Protein AF-A0A1Y0H6S6-F1 (afdb_monomer_lite)

Foldseek 3Di:
DCPVVVVVVVLLVLLLVLLVLQLVLLVLLLVVLVPDDDDLVLSVLSVVLSVLSNVLSVLVVVLSVQVVVDDPVLSVLSSVLSNQLSVLSVVLSVCVVVVDDDDPVSSVVSSVRRPVSSVSSLVSSLVSLLSVLCLLAPAPPDDPPPPPPPDDDDPVVVVVSNVVSLVVLLVLLVVLLVLLVVLVVVLVVPPLPPRPLLVVLVVLLVVLVVLLVVLVVDPDDDPVSVVSNVVSVVSNVVSVVVNVVSSVVSVFVSLQSNLLSLLSNLLSVLSVVVSSHDNDPLSSVLNSVSVSCSPPSPGSVVSNLSSQCSVCVSVVHDRPDPVPDDDD

Structure (mmCIF, N/CA/C/O backbone):
data_AF-A0A1Y0H6S6-F1
#
_entry.id   AF-A0A1Y0H6S6-F1
#
loop_
_atom_site.group_PDB
_atom_site.id
_atom_site.type_symbol
_atom_site.label_atom_id
_atom_site.label_alt_id
_atom_site.label_comp_id
_atom_site.label_asym_id
_atom_site.label_entity_id
_atom_site.label_seq_id
_atom_site.pdbx_PDB_ins_code
_atom_site.Cartn_x
_atom_site.Cartn_y
_atom_site.Cartn_z
_atom_site.occupancy
_atom_site.B_iso_or_equiv
_atom_site.auth_seq_id
_atom_site.auth_comp_id
_atom_site.auth_asym_id
_atom_site.auth_atom_id
_atom_site.pdbx_PDB_model_num
ATOM 1 N N . MET A 1 1 ? 8.216 20.798 36.644 1.00 45.56 1 MET A N 1
ATOM 2 C CA . MET A 1 1 ? 8.338 21.222 35.233 1.00 45.56 1 MET A CA 1
ATOM 3 C C . MET A 1 1 ? 8.699 19.977 34.450 1.00 45.56 1 MET A C 1
ATOM 5 O O . MET A 1 1 ? 9.853 19.560 34.493 1.00 45.56 1 MET A O 1
ATOM 9 N N . ASP A 1 2 ? 7.696 19.342 33.851 1.00 48.59 2 ASP A N 1
ATOM 10 C CA . ASP A 1 2 ? 7.823 18.057 33.159 1.00 48.59 2 ASP A CA 1
ATOM 11 C C . ASP A 1 2 ? 8.445 18.252 31.776 1.00 48.59 2 ASP A C 1
ATOM 13 O O . ASP A 1 2 ? 7.752 18.359 30.772 1.00 48.59 2 ASP A O 1
ATOM 17 N N . LYS A 1 3 ? 9.780 18.282 31.721 1.00 58.81 3 LYS A N 1
ATOM 18 C CA . LYS A 1 3 ? 10.536 18.357 30.457 1.00 58.81 3 LYS A CA 1
ATOM 19 C C . LYS A 1 3 ? 10.222 17.198 29.497 1.00 58.81 3 LYS A C 1
ATOM 21 O O . LYS A 1 3 ? 10.339 17.353 28.290 1.00 58.81 3 LYS A O 1
ATOM 26 N N . SER A 1 4 ? 9.770 16.065 30.035 1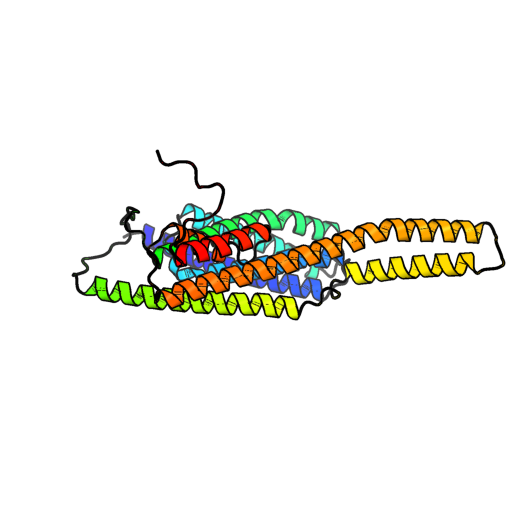.00 59.53 4 SER A N 1
ATOM 27 C CA . SER A 1 4 ? 9.409 14.870 29.267 1.00 59.53 4 SER A CA 1
ATOM 28 C C . SER A 1 4 ? 8.174 15.057 28.377 1.00 59.53 4 SER A C 1
ATOM 30 O O . SER A 1 4 ? 8.098 14.417 27.330 1.00 59.53 4 SER A O 1
ATOM 32 N N . GLY A 1 5 ? 7.209 15.896 28.774 1.00 65.94 5 GLY A N 1
ATOM 33 C CA . GLY A 1 5 ? 5.996 16.131 27.982 1.00 65.94 5 GLY A CA 1
ATOM 34 C C . GLY A 1 5 ? 6.285 16.944 26.720 1.00 65.94 5 GLY A C 1
ATOM 35 O O . GLY A 1 5 ? 5.824 16.599 25.633 1.00 65.94 5 GLY A O 1
ATOM 36 N N . ASP A 1 6 ? 7.125 17.970 26.856 1.00 75.88 6 ASP A N 1
ATOM 37 C CA . ASP A 1 6 ? 7.505 18.854 25.753 1.00 75.88 6 ASP A CA 1
ATOM 38 C C . ASP A 1 6 ? 8.368 18.126 24.709 1.00 75.88 6 ASP A C 1
ATOM 40 O O . ASP A 1 6 ? 8.170 18.306 23.509 1.00 75.88 6 ASP A O 1
ATOM 44 N N . GLU A 1 7 ? 9.278 17.245 25.138 1.00 80.56 7 GLU A N 1
ATOM 45 C CA . GLU A 1 7 ? 10.125 16.456 24.230 1.00 80.56 7 GLU A CA 1
ATOM 46 C C . GLU A 1 7 ? 9.309 15.508 23.339 1.00 80.56 7 GLU A C 1
ATOM 48 O O . GLU A 1 7 ? 9.599 15.372 22.147 1.00 80.56 7 GLU A O 1
ATOM 53 N N . HIS A 1 8 ? 8.250 14.897 23.880 1.00 80.88 8 HIS A N 1
ATOM 54 C CA . HIS A 1 8 ? 7.383 14.008 23.109 1.00 80.88 8 HIS A CA 1
ATOM 55 C C . HIS A 1 8 ? 6.540 14.775 22.080 1.00 80.88 8 HIS A C 1
ATOM 57 O O . HIS A 1 8 ? 6.442 14.352 20.929 1.00 80.88 8 HIS A O 1
ATOM 63 N N . LEU A 1 9 ? 5.989 15.937 22.449 1.00 83.69 9 LEU A N 1
ATOM 64 C CA . LEU A 1 9 ? 5.248 16.788 21.509 1.00 83.69 9 LEU A CA 1
ATOM 65 C C . LEU A 1 9 ? 6.145 17.298 20.375 1.00 83.69 9 LEU A C 1
ATOM 67 O O . LEU A 1 9 ? 5.737 17.282 19.213 1.00 83.69 9 LEU A O 1
ATOM 71 N N . VAL A 1 10 ? 7.387 17.679 20.691 1.00 87.12 10 VAL A N 1
ATOM 72 C CA . VAL A 1 10 ? 8.385 18.067 19.685 1.00 87.12 10 VAL A CA 1
ATOM 73 C C . VAL A 1 10 ? 8.707 16.898 18.750 1.00 87.12 10 VAL A C 1
ATOM 75 O O . VAL A 1 10 ? 8.805 17.102 17.541 1.00 87.12 10 VAL A O 1
ATOM 78 N N . ALA A 1 11 ? 8.837 15.673 19.265 1.00 86.19 11 ALA A N 1
ATOM 79 C CA . ALA A 1 11 ? 9.079 14.494 18.433 1.00 86.19 11 ALA A CA 1
ATOM 80 C C . ALA A 1 11 ? 7.902 14.196 17.485 1.00 86.19 11 ALA A C 1
ATOM 82 O O . ALA A 1 11 ? 8.119 13.925 16.305 1.00 86.19 11 ALA A O 1
ATOM 83 N N . LEU A 1 12 ? 6.656 14.317 17.957 1.00 88.94 12 LEU A N 1
ATOM 84 C CA . LEU A 1 12 ? 5.466 14.155 17.112 1.00 88.94 12 LEU A CA 1
ATOM 85 C C . LEU A 1 12 ? 5.401 15.214 16.003 1.00 88.94 12 LEU A C 1
ATOM 87 O O . LEU A 1 12 ? 5.073 14.889 14.863 1.00 88.94 12 LEU A O 1
ATOM 91 N N . GLN A 1 13 ? 5.749 16.466 16.312 1.00 90.69 13 GLN A N 1
ATOM 92 C CA . GLN A 1 13 ? 5.818 17.524 15.304 1.00 90.69 13 GLN A CA 1
ATOM 93 C C . GLN A 1 13 ? 6.918 17.245 14.268 1.00 90.69 13 GLN A C 1
ATOM 95 O O . GLN A 1 13 ? 6.673 17.355 13.068 1.00 90.69 13 GLN A O 1
ATOM 100 N N . ARG A 1 14 ? 8.110 16.823 14.709 1.00 91.75 14 ARG A N 1
ATOM 101 C CA . ARG A 1 14 ? 9.205 16.437 13.803 1.00 91.75 14 ARG A CA 1
ATOM 102 C C . ARG A 1 14 ? 8.814 15.291 12.881 1.00 91.75 14 ARG A C 1
ATOM 104 O O . ARG A 1 14 ? 9.162 15.319 11.706 1.00 91.75 14 ARG A O 1
ATOM 111 N N . LEU A 1 15 ? 8.067 14.308 13.385 1.00 92.00 15 LEU A N 1
ATOM 112 C CA . LEU A 1 15 ? 7.558 13.221 12.554 1.00 92.00 15 LEU A CA 1
ATOM 113 C C . LEU A 1 15 ? 6.622 13.734 11.459 1.00 92.00 15 LEU A C 1
ATOM 115 O O . LEU A 1 15 ? 6.753 13.342 10.302 1.00 92.00 15 LEU A O 1
ATOM 119 N N . GLU A 1 16 ? 5.695 14.625 11.802 1.00 93.12 16 GLU A N 1
ATOM 120 C CA . GLU A 1 16 ? 4.799 15.231 10.819 1.00 93.12 16 GLU A CA 1
ATOM 121 C C . GLU A 1 16 ? 5.570 16.008 9.745 1.00 93.12 16 GLU A C 1
ATOM 123 O O . GLU A 1 16 ? 5.302 15.845 8.553 1.00 93.12 16 GLU A O 1
ATOM 128 N N . GLU A 1 17 ? 6.562 16.805 10.140 1.00 93.75 17 GLU A N 1
ATOM 129 C CA . GLU A 1 17 ? 7.436 17.529 9.212 1.00 93.75 17 GLU A CA 1
ATOM 130 C C . GLU A 1 17 ? 8.224 16.569 8.305 1.00 93.75 17 GLU A C 1
ATOM 132 O O . GLU A 1 17 ? 8.247 16.757 7.085 1.00 93.75 17 GLU A O 1
ATOM 137 N N . ALA A 1 18 ? 8.800 15.502 8.866 1.00 93.06 18 ALA A N 1
ATOM 138 C CA . ALA A 1 18 ? 9.572 14.509 8.124 1.00 93.06 18 ALA A CA 1
ATOM 139 C C . ALA A 1 18 ? 8.715 13.733 7.106 1.00 93.06 18 ALA A C 1
ATOM 141 O O . ALA A 1 18 ? 9.130 13.549 5.960 1.00 93.06 18 ALA A O 1
ATOM 142 N N . LEU A 1 19 ? 7.499 13.316 7.479 1.00 93.31 19 LEU A N 1
ATOM 143 C CA . LEU A 1 19 ? 6.579 12.613 6.575 1.00 93.31 19 LEU A CA 1
ATOM 144 C C . LEU A 1 19 ? 6.061 13.522 5.456 1.00 93.31 19 LEU A C 1
ATOM 146 O O . LEU A 1 19 ? 5.986 13.092 4.302 1.00 93.31 19 LEU A O 1
ATOM 150 N N . ASN A 1 20 ? 5.745 14.782 5.772 1.00 93.00 20 ASN A N 1
ATOM 151 C CA . ASN A 1 20 ? 5.351 15.775 4.772 1.00 93.00 20 ASN A CA 1
ATOM 152 C C . ASN A 1 20 ? 6.497 16.073 3.795 1.00 93.00 20 ASN A C 1
ATOM 154 O O . ASN A 1 20 ? 6.276 16.144 2.583 1.00 93.00 20 ASN A O 1
ATOM 158 N N . ALA A 1 21 ? 7.728 16.197 4.298 1.00 92.56 21 ALA A N 1
ATOM 159 C CA . ALA A 1 21 ? 8.912 16.369 3.465 1.00 92.56 21 ALA A CA 1
ATOM 160 C C . ALA A 1 21 ? 9.134 15.157 2.547 1.00 92.56 21 ALA A C 1
ATOM 162 O O . ALA A 1 21 ? 9.376 15.339 1.350 1.00 92.56 21 ALA A O 1
ATOM 163 N N . LEU A 1 22 ? 8.979 13.935 3.070 1.00 92.69 22 LEU A N 1
ATOM 164 C CA . LEU A 1 22 ? 9.074 12.707 2.283 1.00 92.69 22 LEU A CA 1
ATOM 165 C C . LEU A 1 22 ? 8.021 12.669 1.171 1.00 92.69 22 LEU A C 1
ATOM 167 O O . LEU A 1 22 ? 8.371 12.437 0.014 1.00 92.69 22 LEU A O 1
ATOM 171 N N . ALA A 1 23 ? 6.754 12.939 1.498 1.00 91.19 23 ALA A N 1
ATOM 172 C CA . ALA A 1 23 ? 5.676 12.979 0.512 1.00 91.19 23 ALA A CA 1
ATOM 173 C C . ALA A 1 23 ? 5.982 14.000 -0.596 1.00 91.19 23 ALA A C 1
ATOM 175 O O . ALA A 1 23 ? 5.958 13.660 -1.778 1.00 91.19 23 ALA A O 1
ATOM 176 N N . HIS A 1 24 ? 6.384 15.218 -0.222 1.00 91.38 24 HIS A N 1
ATOM 177 C CA . HIS A 1 24 ? 6.720 16.264 -1.183 1.00 91.38 24 HIS A CA 1
ATOM 178 C C . HIS A 1 24 ? 7.894 15.878 -2.098 1.00 91.38 24 HIS A C 1
ATOM 180 O O . HIS A 1 24 ? 7.820 16.058 -3.317 1.00 91.38 24 HIS A O 1
ATOM 186 N N . GLN A 1 25 ? 8.968 15.312 -1.536 1.00 91.12 25 GLN A N 1
ATOM 187 C CA . GLN A 1 25 ? 10.122 14.874 -2.324 1.00 91.12 25 GLN A CA 1
ATOM 188 C C . GLN A 1 25 ? 9.793 13.687 -3.234 1.00 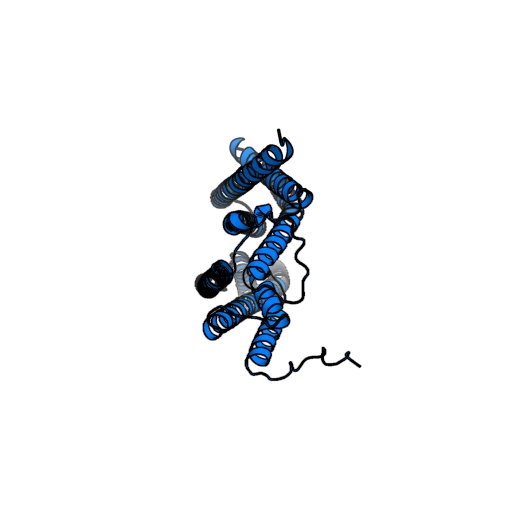91.12 25 GLN A C 1
ATOM 190 O O . GLN A 1 25 ? 10.302 13.635 -4.356 1.00 91.12 25 GLN A O 1
ATOM 195 N N . ALA A 1 26 ? 8.928 12.766 -2.796 1.00 88.56 26 ALA A N 1
ATOM 196 C CA . ALA A 1 26 ? 8.450 11.656 -3.616 1.00 88.56 26 ALA A CA 1
ATOM 197 C C . ALA A 1 26 ? 7.651 12.158 -4.827 1.00 88.56 26 ALA A C 1
ATOM 199 O O . ALA A 1 26 ? 7.959 11.773 -5.960 1.00 88.56 26 ALA A O 1
ATOM 200 N N . THR A 1 27 ? 6.712 13.090 -4.623 1.00 88.31 27 THR A N 1
ATOM 201 C CA . THR A 1 27 ? 5.952 13.721 -5.714 1.00 88.31 27 THR A CA 1
ATOM 202 C C . THR A 1 27 ? 6.885 14.463 -6.682 1.00 88.31 27 THR A C 1
ATOM 204 O O . THR A 1 27 ? 6.799 14.274 -7.898 1.00 88.31 27 THR A O 1
ATOM 207 N N . ALA A 1 28 ? 7.839 15.249 -6.167 1.00 87.38 28 ALA A N 1
ATOM 208 C CA . ALA A 1 28 ? 8.816 15.971 -6.988 1.00 87.38 28 ALA A CA 1
ATOM 209 C C . ALA A 1 28 ? 9.698 15.021 -7.825 1.00 87.38 28 ALA A C 1
ATOM 211 O O . ALA A 1 28 ? 9.886 15.232 -9.029 1.00 87.38 28 ALA A O 1
ATOM 212 N N . ALA A 1 29 ? 10.179 13.930 -7.221 1.00 85.75 29 ALA A N 1
ATOM 213 C CA . ALA A 1 29 ? 10.951 12.899 -7.911 1.00 85.75 29 ALA A CA 1
ATOM 214 C C . ALA A 1 29 ? 10.120 12.181 -8.985 1.00 85.75 29 ALA A C 1
ATOM 216 O O . ALA A 1 29 ? 10.630 11.867 -10.068 1.00 85.75 29 ALA A O 1
ATOM 217 N N . GLN A 1 30 ? 8.826 11.965 -8.736 1.00 84.19 30 GLN A N 1
ATOM 218 C CA . GLN A 1 30 ? 7.924 11.355 -9.707 1.00 84.19 30 GLN A CA 1
ATOM 219 C C . GLN A 1 30 ? 7.704 12.274 -10.912 1.00 84.19 30 GLN A C 1
ATOM 221 O O . GLN A 1 30 ? 7.798 11.820 -12.056 1.00 84.19 30 GLN A O 1
ATOM 226 N N . GLU A 1 31 ? 7.462 13.567 -10.690 1.00 83.31 31 GLU A N 1
ATOM 227 C CA . GLU A 1 31 ? 7.376 14.543 -11.779 1.00 83.31 31 GLU A CA 1
ATOM 228 C C . GLU A 1 31 ? 8.663 14.591 -12.604 1.00 83.31 31 GLU A C 1
ATOM 230 O O . GLU A 1 31 ? 8.622 14.612 -13.841 1.00 83.31 31 GLU A O 1
ATOM 235 N N . PHE A 1 32 ? 9.816 14.556 -11.936 1.00 80.88 32 PHE A N 1
ATOM 236 C CA . PHE A 1 32 ? 11.110 14.535 -12.601 1.00 80.88 32 PHE A CA 1
ATOM 237 C C . PHE A 1 32 ? 11.285 13.296 -13.496 1.00 80.88 32 PHE A C 1
ATOM 239 O O . PHE A 1 32 ? 11.679 13.421 -14.665 1.00 80.88 32 PHE A O 1
ATOM 246 N N . LEU A 1 33 ? 10.910 12.110 -13.006 1.00 78.00 33 LEU A N 1
ATOM 247 C CA . LEU A 1 33 ? 10.930 10.869 -13.790 1.00 78.00 33 LEU A CA 1
ATOM 248 C C . LEU A 1 33 ? 10.022 10.905 -15.018 1.00 78.00 33 LEU A C 1
ATOM 250 O O . LEU A 1 33 ? 10.360 10.332 -16.065 1.00 78.00 33 LEU A O 1
ATOM 254 N N . LEU A 1 34 ? 8.869 11.565 -14.909 1.00 76.44 34 LEU A N 1
ATOM 255 C CA . LEU A 1 34 ? 7.930 11.709 -16.017 1.00 76.44 34 LEU A CA 1
ATOM 256 C C . LEU A 1 34 ? 8.484 12.634 -17.108 1.00 76.44 34 LEU A C 1
ATOM 258 O O . LEU A 1 34 ? 8.383 12.300 -18.290 1.00 76.44 34 LEU A O 1
ATOM 262 N N . ARG A 1 35 ? 9.124 13.750 -16.732 1.00 74.69 35 ARG A N 1
ATOM 263 C CA . ARG A 1 35 ? 9.628 14.771 -17.672 1.00 74.69 35 ARG A CA 1
ATOM 264 C C . ARG A 1 35 ? 10.890 14.353 -18.441 1.00 74.69 35 ARG A C 1
ATOM 266 O O . ARG A 1 35 ? 11.169 14.912 -19.502 1.00 74.69 35 ARG A O 1
ATOM 273 N N . ARG A 1 36 ? 11.677 13.390 -17.947 1.00 72.06 36 ARG A N 1
ATOM 274 C CA . ARG A 1 36 ? 12.966 12.991 -18.553 1.00 72.06 36 ARG A CA 1
ATOM 275 C C . ARG A 1 36 ? 12.896 11.686 -19.343 1.00 72.06 36 ARG A C 1
ATOM 277 O O . ARG A 1 36 ? 12.060 10.823 -19.097 1.00 72.06 36 ARG A O 1
ATOM 284 N N . ARG A 1 37 ? 13.805 11.508 -20.309 1.00 67.00 37 ARG A N 1
ATOM 285 C CA . ARG A 1 37 ? 13.964 10.254 -21.065 1.00 67.00 37 ARG A CA 1
ATOM 286 C C . ARG A 1 37 ? 14.907 9.306 -20.319 1.00 67.00 37 ARG A C 1
ATOM 288 O O . ARG A 1 37 ? 16.115 9.386 -20.486 1.00 67.00 37 ARG A O 1
ATOM 295 N N . PHE A 1 38 ? 14.336 8.414 -19.520 1.00 68.69 38 PHE A N 1
ATOM 296 C CA . PHE A 1 38 ? 15.025 7.253 -18.947 1.00 68.69 38 PHE A CA 1
ATOM 297 C C . PHE A 1 38 ? 14.597 5.970 -19.655 1.00 68.69 38 PHE A C 1
ATOM 299 O O . PHE A 1 38 ? 13.550 5.950 -20.314 1.00 68.69 38 PHE A O 1
ATOM 306 N N . SER A 1 39 ? 15.379 4.899 -19.491 1.00 66.50 39 SER A N 1
ATOM 307 C CA . SER A 1 39 ? 14.967 3.573 -19.949 1.00 66.50 39 SER A CA 1
ATOM 308 C C . SER A 1 39 ? 13.642 3.189 -19.283 1.00 66.50 39 SER A C 1
ATOM 310 O O . SER A 1 39 ? 13.378 3.521 -18.123 1.00 66.50 39 SER A O 1
ATOM 312 N N . SER A 1 40 ? 12.775 2.501 -20.027 1.00 66.50 40 SER A N 1
ATOM 313 C CA . SER A 1 40 ? 11.448 2.153 -19.519 1.00 66.50 40 SER A CA 1
ATOM 314 C C . SER A 1 40 ? 11.510 1.288 -18.258 1.00 66.50 40 SER A C 1
ATOM 316 O O . SER A 1 40 ? 10.631 1.405 -17.409 1.00 66.50 40 SER A O 1
ATOM 318 N N . GLN A 1 41 ? 12.517 0.422 -18.145 1.00 65.50 41 GLN A N 1
ATOM 319 C CA . GLN A 1 41 ? 12.685 -0.480 -17.009 1.00 65.50 41 GLN A CA 1
ATOM 320 C C . GLN A 1 41 ? 13.035 0.290 -15.730 1.00 65.50 41 GLN A C 1
ATOM 322 O O . GLN A 1 41 ? 12.410 0.079 -14.696 1.00 65.50 41 GLN A O 1
ATOM 327 N N . MET A 1 42 ? 13.958 1.252 -15.821 1.00 69.50 42 MET A N 1
ATOM 328 C CA . MET A 1 42 ? 14.365 2.083 -14.684 1.00 69.50 42 MET A CA 1
ATOM 329 C C . MET A 1 42 ? 13.246 3.025 -14.236 1.00 69.50 42 MET A C 1
ATOM 331 O O . MET A 1 42 ? 13.037 3.205 -13.039 1.00 69.50 42 MET A O 1
ATOM 335 N N . LYS A 1 43 ? 12.473 3.576 -15.188 1.00 72.38 43 LYS A N 1
ATOM 336 C CA . LYS A 1 43 ? 11.277 4.365 -14.859 1.00 72.38 43 LYS A CA 1
ATOM 337 C C . LYS A 1 43 ? 10.271 3.560 -14.057 1.00 72.38 43 LYS A C 1
ATOM 339 O O . LYS A 1 43 ? 9.733 4.087 -13.095 1.00 72.38 43 LYS A O 1
ATOM 344 N N . HIS A 1 44 ? 9.998 2.322 -14.465 1.00 71.75 44 HIS A N 1
ATOM 345 C CA . HIS A 1 44 ? 9.025 1.481 -13.768 1.00 71.75 44 HIS A CA 1
ATOM 346 C C . HIS A 1 44 ? 9.489 1.105 -12.370 1.00 71.75 44 HIS A C 1
ATOM 348 O O . HIS A 1 44 ? 8.715 1.277 -11.433 1.00 71.75 44 HIS A O 1
ATOM 354 N N . ALA A 1 45 ? 10.742 0.666 -12.227 1.00 73.69 45 ALA A N 1
ATOM 355 C CA . ALA A 1 45 ? 11.298 0.293 -10.931 1.00 73.69 45 ALA A CA 1
ATOM 356 C C . ALA A 1 45 ? 11.235 1.463 -9.937 1.00 73.69 45 ALA A C 1
ATOM 358 O O . ALA A 1 45 ? 10.657 1.335 -8.860 1.00 73.69 45 ALA A O 1
ATOM 359 N N . LEU A 1 46 ? 11.742 2.638 -10.324 1.00 80.31 46 LEU A N 1
ATOM 360 C CA . LEU A 1 46 ? 11.761 3.780 -9.416 1.00 80.31 46 LEU A CA 1
ATOM 361 C C . LEU A 1 46 ? 10.362 4.369 -9.186 1.00 80.31 46 LEU A C 1
ATOM 363 O O . LEU A 1 46 ? 10.040 4.736 -8.062 1.00 80.31 46 LEU A O 1
ATOM 367 N N . LYS A 1 47 ? 9.495 4.403 -10.208 1.00 82.62 47 LYS A N 1
ATOM 368 C CA . LYS A 1 47 ? 8.110 4.871 -10.047 1.00 82.62 47 LYS A CA 1
ATOM 369 C C . LYS A 1 47 ? 7.358 4.069 -8.984 1.00 82.62 47 LYS A C 1
ATOM 371 O O . LYS A 1 47 ? 6.637 4.679 -8.204 1.00 82.62 47 LYS A O 1
ATOM 376 N N . GLY A 1 48 ? 7.531 2.745 -8.945 1.00 80.00 48 GLY A N 1
ATOM 377 C CA . GLY A 1 48 ? 6.904 1.899 -7.927 1.00 80.00 48 GLY A CA 1
ATOM 378 C C . GLY A 1 48 ? 7.299 2.320 -6.512 1.00 80.00 48 GLY A C 1
ATOM 379 O O . GLY A 1 48 ? 6.430 2.560 -5.679 1.00 80.00 48 GLY A O 1
ATOM 380 N N . HIS A 1 49 ? 8.599 2.510 -6.274 1.00 83.25 49 HIS A N 1
ATOM 381 C CA . HIS A 1 49 ? 9.099 2.962 -4.977 1.00 83.25 49 HIS A CA 1
ATOM 382 C C . HIS A 1 49 ? 8.589 4.356 -4.595 1.00 83.25 49 HIS A C 1
ATOM 384 O O . HIS A 1 49 ? 8.147 4.535 -3.468 1.00 83.25 49 HIS A O 1
ATOM 390 N N . LEU A 1 50 ? 8.583 5.322 -5.522 1.00 85.69 50 LEU A N 1
ATOM 391 C CA . LEU A 1 50 ? 8.107 6.682 -5.232 1.00 85.69 50 LEU A CA 1
ATOM 392 C C . LEU A 1 50 ? 6.616 6.727 -4.891 1.00 85.69 50 LEU A C 1
ATOM 394 O O . LEU A 1 50 ? 6.230 7.367 -3.917 1.00 85.69 50 LEU A O 1
ATOM 398 N N . GLN A 1 51 ? 5.789 6.021 -5.667 1.00 84.38 51 GLN A N 1
ATOM 399 C CA . GLN A 1 51 ? 4.351 5.935 -5.406 1.00 84.38 51 GLN A CA 1
ATOM 400 C C . GLN A 1 51 ? 4.072 5.264 -4.062 1.00 84.38 51 GLN A C 1
ATOM 402 O O . GLN A 1 51 ? 3.177 5.688 -3.328 1.00 84.38 51 GLN A O 1
ATOM 407 N N . PHE A 1 52 ? 4.845 4.229 -3.728 1.00 84.38 52 PHE A N 1
ATOM 408 C CA . PHE A 1 52 ? 4.726 3.565 -2.441 1.00 84.38 52 PHE A CA 1
ATOM 409 C C . PHE A 1 52 ? 5.160 4.478 -1.288 1.00 84.38 52 PHE A C 1
ATOM 411 O O . PHE A 1 52 ? 4.436 4.553 -0.304 1.00 84.38 52 PHE A O 1
ATOM 418 N N . SER A 1 53 ? 6.254 5.241 -1.422 1.00 86.50 53 SER A N 1
ATOM 419 C CA . SER A 1 53 ? 6.666 6.235 -0.417 1.00 86.50 53 SER A CA 1
ATOM 420 C C . SER A 1 53 ? 5.603 7.303 -0.174 1.00 86.50 53 SER A C 1
ATOM 422 O O . SER A 1 53 ? 5.285 7.591 0.974 1.00 86.50 53 SER A O 1
ATOM 424 N N . GLU A 1 54 ? 5.037 7.878 -1.239 1.00 86.50 54 GLU A N 1
ATOM 425 C CA . GLU A 1 54 ? 3.978 8.891 -1.140 1.00 86.50 54 GLU A CA 1
ATOM 426 C C . GLU A 1 54 ? 2.743 8.331 -0.421 1.00 86.50 54 GLU A C 1
ATOM 428 O O . GLU A 1 54 ? 2.225 8.948 0.511 1.00 86.50 54 GLU A O 1
ATOM 433 N N . THR A 1 55 ? 2.323 7.122 -0.808 1.00 86.62 55 THR A N 1
ATOM 434 C CA . THR A 1 55 ? 1.193 6.424 -0.181 1.00 86.62 55 THR A CA 1
ATOM 435 C C . THR A 1 55 ? 1.476 6.163 1.297 1.00 86.62 55 THR A C 1
ATOM 437 O O . THR A 1 55 ? 0.681 6.539 2.152 1.00 86.62 55 THR A O 1
ATOM 440 N N . LEU A 1 56 ? 2.636 5.587 1.614 1.00 88.56 56 LEU A N 1
ATOM 441 C CA . LEU A 1 56 ? 3.018 5.203 2.969 1.00 88.56 56 LEU A CA 1
ATOM 442 C C . LEU A 1 56 ? 3.101 6.407 3.918 1.00 88.56 56 LEU A C 1
ATOM 444 O O . LEU A 1 56 ? 2.586 6.338 5.034 1.00 88.56 56 LEU A O 1
ATOM 448 N N . SER A 1 57 ? 3.672 7.530 3.473 1.00 89.25 57 SER A N 1
ATOM 449 C CA . SER A 1 57 ? 3.692 8.768 4.262 1.00 89.25 57 SER A CA 1
ATOM 450 C C . SER A 1 57 ? 2.286 9.279 4.560 1.00 89.25 57 SER A C 1
ATOM 452 O O . SER A 1 57 ? 1.977 9.607 5.707 1.00 89.25 57 SER A O 1
ATOM 454 N N . GLY A 1 58 ? 1.417 9.311 3.543 1.00 87.81 58 GLY A N 1
ATOM 455 C CA . GLY A 1 58 ? 0.023 9.719 3.707 1.00 87.81 58 GLY A CA 1
ATOM 456 C C . GLY A 1 58 ? -0.717 8.832 4.707 1.00 87.81 58 GLY A C 1
ATOM 457 O O . GLY A 1 58 ? -1.427 9.324 5.579 1.00 87.81 58 GLY A O 1
ATOM 458 N N . GLU A 1 59 ? -0.494 7.524 4.651 1.00 88.38 59 GLU A N 1
ATOM 459 C CA . GLU A 1 59 ? -1.102 6.579 5.583 1.00 88.38 59 GLU A CA 1
ATOM 460 C C . GLU A 1 59 ? -0.661 6.785 7.025 1.00 88.38 59 GLU A C 1
ATOM 462 O O . GLU A 1 59 ? -1.504 6.814 7.923 1.00 88.38 59 GLU A O 1
ATOM 467 N N . ILE A 1 60 ? 0.639 6.951 7.265 1.00 91.38 60 ILE A N 1
ATOM 468 C CA . ILE A 1 60 ? 1.146 7.195 8.617 1.00 91.38 60 ILE A CA 1
ATOM 469 C C . ILE A 1 60 ? 0.560 8.506 9.163 1.00 91.38 60 ILE A C 1
ATOM 471 O O . ILE A 1 60 ? 0.144 8.539 10.323 1.00 91.38 60 ILE A O 1
ATOM 475 N N . LEU A 1 61 ? 0.426 9.544 8.326 1.00 90.75 61 LEU A N 1
ATOM 476 C CA . LEU A 1 61 ? -0.247 10.800 8.682 1.00 90.75 61 LEU A CA 1
ATOM 477 C C . LEU A 1 61 ? -1.730 10.599 9.032 1.00 90.75 61 LEU A C 1
ATOM 479 O O . LEU A 1 61 ? -2.205 11.175 10.008 1.00 90.75 61 LEU A O 1
ATOM 483 N N . THR A 1 62 ? -2.469 9.740 8.319 1.00 88.50 62 THR A N 1
ATOM 484 C CA . THR A 1 62 ? -3.866 9.425 8.698 1.00 88.50 62 THR A CA 1
ATOM 485 C C . THR A 1 62 ? -3.976 8.714 10.050 1.00 88.50 62 THR A C 1
ATOM 487 O O . THR A 1 62 ? -5.011 8.790 10.710 1.00 88.50 62 THR A O 1
ATOM 490 N N . LEU A 1 63 ? -2.900 8.058 10.496 1.00 89.56 63 LEU A N 1
ATOM 491 C CA . LEU A 1 63 ? -2.814 7.362 11.780 1.00 89.56 63 LEU A CA 1
ATOM 492 C C . LEU A 1 63 ? -2.278 8.253 12.913 1.00 89.56 63 LEU A C 1
ATOM 494 O O . LEU A 1 63 ? -2.037 7.748 14.010 1.00 89.56 63 LEU A O 1
ATOM 498 N N . LYS A 1 64 ? -2.152 9.571 12.690 1.00 90.00 64 LYS A N 1
ATOM 499 C CA . LYS A 1 64 ? -1.704 10.565 13.683 1.00 90.00 64 LYS A CA 1
ATOM 500 C C . LYS A 1 64 ? -2.358 10.442 15.066 1.00 90.00 64 LYS A C 1
ATOM 502 O O . LYS A 1 64 ? -1.623 10.509 16.051 1.00 90.00 64 LYS A O 1
ATOM 507 N N . PRO A 1 65 ? -3.678 10.187 15.200 1.00 88.69 65 PRO A N 1
ATOM 508 C CA . PRO A 1 65 ? -4.304 10.004 16.514 1.00 88.69 65 PRO A CA 1
ATOM 509 C C . PRO A 1 65 ? -3.724 8.848 17.345 1.00 88.69 65 PRO A C 1
ATOM 511 O O . PRO A 1 65 ? -3.902 8.823 18.558 1.00 88.69 65 PRO A O 1
ATOM 514 N N . HIS A 1 66 ? -3.040 7.894 16.708 1.00 88.25 66 HIS A N 1
ATOM 515 C CA . HIS A 1 66 ? -2.477 6.704 17.347 1.00 88.25 66 HIS A CA 1
ATOM 516 C C . HIS A 1 66 ? -0.964 6.793 17.579 1.00 88.25 66 HIS A C 1
ATOM 518 O O . HIS A 1 66 ? -0.398 5.896 18.201 1.00 88.25 66 HIS A O 1
ATOM 524 N N . TRP A 1 67 ? -0.302 7.863 17.125 1.00 88.56 67 TRP A N 1
ATOM 525 C CA . TRP A 1 67 ? 1.134 8.062 17.344 1.00 88.56 67 TRP A CA 1
ATOM 526 C C . TRP A 1 67 ? 1.546 8.103 18.822 1.00 88.56 67 TRP A C 1
ATOM 528 O O . TRP A 1 67 ? 2.588 7.528 19.125 1.00 88.56 67 TRP A O 1
ATOM 538 N N . PRO A 1 68 ? 0.761 8.680 19.760 1.00 86.06 68 PRO A N 1
ATOM 539 C CA . PRO A 1 68 ? 1.118 8.648 21.182 1.00 86.06 68 PRO A CA 1
ATOM 540 C C . PRO A 1 68 ? 1.197 7.232 21.773 1.00 86.06 68 PRO A C 1
ATOM 542 O O . PRO A 1 68 ? 1.806 7.036 22.816 1.00 86.06 68 PRO A O 1
ATOM 545 N N . GLY A 1 69 ? 0.581 6.239 21.117 1.00 82.69 69 GLY A N 1
ATOM 546 C CA . GLY A 1 69 ? 0.673 4.831 21.506 1.00 82.69 69 GLY A CA 1
ATOM 547 C C . GLY A 1 69 ? 1.924 4.115 20.983 1.00 82.69 69 GLY A C 1
ATOM 548 O O . GLY A 1 69 ? 2.094 2.929 21.262 1.00 82.69 69 GLY A O 1
ATOM 549 N N . LEU A 1 70 ? 2.776 4.786 20.199 1.00 85.44 70 LEU A N 1
ATOM 550 C CA . LEU A 1 70 ? 4.056 4.232 19.768 1.00 85.44 70 LEU A CA 1
ATOM 551 C C . LEU A 1 70 ? 5.105 4.356 20.868 1.00 85.44 70 LEU A C 1
ATOM 553 O O . LEU A 1 70 ? 5.206 5.365 21.563 1.00 85.44 70 LEU A O 1
ATOM 557 N N . GLU A 1 71 ? 5.955 3.338 20.957 1.00 86.62 71 GLU A N 1
ATOM 558 C CA . GLU A 1 71 ? 7.157 3.406 21.778 1.00 86.62 71 GLU A CA 1
ATOM 559 C C . GLU A 1 71 ? 8.072 4.535 21.266 1.00 86.62 71 GLU A C 1
ATOM 561 O O . GLU A 1 71 ? 8.256 4.659 20.049 1.00 86.62 71 GLU A O 1
ATOM 566 N N . PRO A 1 72 ? 8.698 5.338 22.149 1.00 84.94 72 PRO A N 1
ATOM 567 C CA . PRO A 1 72 ? 9.557 6.450 21.736 1.00 84.94 72 PRO A CA 1
ATOM 568 C C . PRO A 1 72 ? 10.669 6.049 20.755 1.00 84.94 72 PRO A C 1
ATOM 570 O O . PRO A 1 72 ? 11.000 6.818 19.856 1.00 84.94 72 PRO A O 1
ATOM 573 N N . GLY A 1 73 ? 11.208 4.830 20.888 1.00 87.2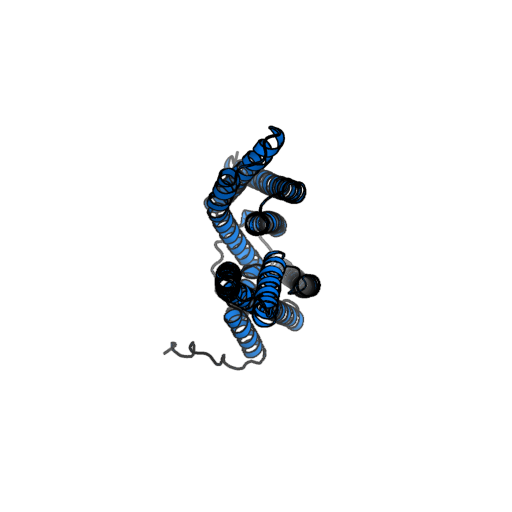5 73 GLY A N 1
ATOM 574 C CA . GLY A 1 73 ? 12.205 4.288 19.961 1.00 87.25 73 GLY A CA 1
ATOM 575 C C . GLY A 1 73 ? 11.670 4.103 18.538 1.00 87.25 73 GLY A C 1
ATOM 576 O O . GLY A 1 73 ? 12.346 4.475 17.586 1.00 87.25 73 GLY A O 1
ATOM 577 N N . LEU A 1 74 ? 10.433 3.615 18.389 1.00 88.19 74 LEU A N 1
ATOM 578 C CA . LEU A 1 74 ? 9.780 3.455 17.083 1.00 88.19 74 LEU A CA 1
ATOM 579 C C . LEU A 1 74 ? 9.390 4.803 16.472 1.00 88.19 74 LEU A C 1
ATOM 581 O O . LEU A 1 74 ? 9.449 4.971 15.256 1.00 88.19 74 LEU A O 1
ATOM 585 N N . LEU A 1 75 ? 9.003 5.774 17.306 1.00 88.62 75 LEU A N 1
ATOM 586 C CA . LEU A 1 75 ? 8.741 7.138 16.850 1.00 88.62 75 LEU A CA 1
ATOM 587 C C . LEU A 1 75 ? 10.012 7.758 16.252 1.00 88.62 75 LEU A C 1
ATOM 589 O O . LEU A 1 75 ? 9.973 8.292 15.145 1.00 88.62 75 LEU A O 1
ATOM 593 N N . GLN A 1 76 ? 11.137 7.633 16.959 1.00 90.81 76 GLN A N 1
ATOM 594 C CA . GLN A 1 76 ? 12.435 8.119 16.498 1.00 90.81 76 GLN A CA 1
ATOM 595 C C . GLN A 1 76 ? 12.904 7.385 15.232 1.00 90.81 76 GLN A C 1
ATOM 597 O O . GLN A 1 76 ? 13.324 8.035 14.278 1.00 90.81 76 GLN A O 1
ATOM 602 N N . GLU A 1 77 ? 12.756 6.057 15.171 1.00 91.75 77 GLU A N 1
ATOM 603 C CA . GLU A 1 77 ? 13.060 5.271 13.968 1.00 91.75 77 GLU A CA 1
ATOM 604 C C . GLU A 1 77 ? 12.230 5.737 12.760 1.00 91.75 77 GLU A C 1
ATOM 606 O O . GLU A 1 77 ? 12.754 5.844 11.650 1.00 91.75 77 GLU A O 1
ATOM 611 N N . CYS A 1 78 ? 10.951 6.071 12.967 1.00 91.31 78 CYS A N 1
ATOM 612 C CA . CYS A 1 78 ? 10.076 6.583 11.912 1.00 91.31 78 CYS A CA 1
ATOM 613 C C . CYS A 1 78 ? 10.595 7.908 11.339 1.00 91.31 78 CYS A C 1
ATOM 615 O O . CYS A 1 78 ? 10.678 8.066 10.119 1.00 91.31 78 CYS A O 1
ATOM 617 N N . ILE A 1 79 ? 10.987 8.836 12.220 1.00 92.38 79 ILE A N 1
ATOM 618 C CA . ILE A 1 79 ? 11.571 10.129 11.839 1.00 92.38 79 ILE A CA 1
ATOM 619 C C . ILE A 1 79 ? 12.845 9.900 11.023 1.00 92.38 79 ILE A C 1
ATOM 621 O O . ILE A 1 79 ? 12.958 10.397 9.904 1.00 92.38 79 ILE A O 1
ATOM 625 N N . GLU A 1 80 ? 13.769 9.088 11.536 1.00 93.75 80 GLU A N 1
ATOM 626 C CA . GLU A 1 80 ? 15.052 8.811 10.884 1.00 93.75 80 GLU A CA 1
ATOM 627 C C . GLU A 1 80 ? 14.874 8.152 9.512 1.00 93.75 80 GLU A C 1
ATOM 629 O O . GLU A 1 80 ? 15.529 8.541 8.543 1.00 93.75 80 GLU A O 1
ATOM 634 N N . CYS A 1 81 ? 13.954 7.192 9.384 1.00 92.56 81 CYS A N 1
ATOM 635 C CA . CYS A 1 81 ? 13.668 6.542 8.106 1.00 92.56 81 CYS A CA 1
ATOM 636 C C . CYS A 1 81 ? 13.040 7.514 7.095 1.00 92.56 81 CYS A C 1
ATOM 638 O O . CYS A 1 81 ? 13.405 7.495 5.911 1.00 92.56 81 CYS A O 1
ATOM 640 N N . ALA A 1 82 ? 12.131 8.385 7.546 1.00 92.56 82 ALA A N 1
ATOM 641 C CA . ALA A 1 82 ? 11.521 9.407 6.704 1.00 92.56 82 ALA A CA 1
ATOM 642 C C . ALA A 1 82 ? 12.556 10.441 6.227 1.00 92.56 82 ALA A C 1
ATOM 644 O O . ALA A 1 82 ? 12.639 10.721 5.028 1.00 92.56 82 ALA A O 1
ATOM 645 N N . GLU A 1 83 ? 13.408 10.949 7.120 1.00 93.44 83 GLU A N 1
ATOM 646 C CA . GLU A 1 83 ? 14.488 11.890 6.795 1.00 93.44 83 GLU A CA 1
ATOM 647 C C . GLU A 1 83 ? 15.549 11.267 5.878 1.00 93.44 83 GLU A C 1
ATOM 649 O O . GLU A 1 83 ? 16.006 11.898 4.916 1.00 93.44 83 GLU A O 1
ATOM 654 N N . HIS A 1 84 ? 15.917 10.007 6.123 1.00 93.44 84 HIS A N 1
ATOM 655 C CA . HIS A 1 84 ? 16.873 9.284 5.292 1.00 93.44 84 HIS A CA 1
ATOM 656 C C . HIS A 1 84 ? 16.342 9.106 3.866 1.00 93.44 84 HIS A C 1
ATOM 658 O O . HIS A 1 84 ? 17.033 9.439 2.898 1.00 93.44 84 HIS A O 1
ATOM 664 N N . THR A 1 85 ? 15.086 8.671 3.726 1.00 91.12 85 THR A N 1
ATOM 665 C CA . THR A 1 85 ? 14.434 8.528 2.415 1.00 91.12 85 THR A CA 1
ATOM 666 C C . THR A 1 85 ? 14.316 9.882 1.714 1.00 91.12 85 THR A C 1
ATOM 668 O O . THR A 1 85 ? 14.686 10.011 0.547 1.00 91.12 85 THR A O 1
ATOM 671 N N . THR A 1 86 ? 13.908 10.925 2.441 1.00 92.50 86 THR A N 1
ATOM 672 C CA . THR A 1 86 ? 13.842 12.308 1.940 1.00 92.50 86 THR A CA 1
ATOM 673 C C . THR A 1 86 ? 15.199 12.782 1.422 1.00 92.50 86 THR A C 1
ATOM 675 O O . THR A 1 86 ? 15.272 13.394 0.358 1.00 92.50 86 THR A O 1
ATOM 678 N N . THR A 1 87 ? 16.289 12.460 2.122 1.00 92.62 87 THR A N 1
ATOM 679 C CA . THR A 1 87 ? 17.658 12.812 1.719 1.00 92.62 87 THR A CA 1
ATOM 680 C C . THR A 1 87 ? 18.087 12.099 0.436 1.00 92.62 87 THR A C 1
ATOM 682 O O . THR A 1 87 ? 18.749 12.693 -0.417 1.00 92.62 87 THR A O 1
ATOM 685 N N . ILE A 1 88 ? 17.716 10.828 0.265 1.00 90.00 88 ILE A N 1
ATOM 686 C CA . ILE A 1 88 ? 17.990 10.086 -0.974 1.00 90.00 88 ILE A CA 1
ATOM 687 C C . ILE A 1 88 ? 17.243 10.737 -2.149 1.00 90.00 88 ILE A C 1
ATOM 689 O O . ILE A 1 88 ? 17.837 10.994 -3.200 1.00 90.00 88 ILE A O 1
ATOM 693 N N . LEU A 1 89 ? 15.960 11.055 -1.957 1.00 89.19 89 LEU A N 1
ATOM 694 C CA . LEU A 1 89 ? 15.117 11.666 -2.986 1.00 89.19 89 LEU A CA 1
ATOM 695 C C . LEU A 1 89 ? 15.534 13.099 -3.324 1.00 89.19 89 LEU A C 1
ATOM 697 O O . LEU A 1 89 ? 15.557 13.468 -4.497 1.00 89.19 89 LEU A O 1
ATOM 701 N N . SER A 1 90 ? 15.933 13.895 -2.332 1.00 88.31 90 SER A N 1
ATOM 702 C CA . SER A 1 90 ? 16.412 15.258 -2.561 1.00 88.31 90 SER A CA 1
ATOM 703 C C . SER A 1 90 ? 17.724 15.272 -3.343 1.00 88.31 90 SER A C 1
ATOM 705 O O . SER A 1 90 ? 17.877 16.083 -4.252 1.00 88.31 90 SER A O 1
ATOM 707 N N . ARG A 1 91 ? 18.643 14.330 -3.084 1.00 86.00 91 ARG A N 1
ATOM 708 C CA . ARG A 1 91 ? 19.858 14.150 -3.899 1.00 86.00 91 ARG A CA 1
ATOM 709 C C . ARG A 1 91 ? 19.517 13.779 -5.336 1.00 86.00 91 ARG A C 1
ATOM 711 O O . ARG A 1 91 ? 20.080 14.361 -6.260 1.00 86.00 91 ARG A O 1
ATOM 718 N N . PHE A 1 92 ? 18.578 12.856 -5.530 1.00 84.75 92 PHE A N 1
ATOM 719 C CA . PHE A 1 92 ? 18.095 12.490 -6.861 1.00 84.75 92 PHE A CA 1
ATOM 720 C C . PHE A 1 92 ? 17.501 13.697 -7.607 1.00 84.75 92 PHE A C 1
ATOM 722 O O . PHE A 1 92 ? 17.832 13.933 -8.771 1.00 84.75 92 PHE A O 1
ATOM 729 N N . ASN A 1 93 ? 16.704 14.514 -6.915 1.00 81.94 93 ASN A N 1
ATOM 730 C CA . ASN A 1 93 ? 16.150 15.754 -7.452 1.00 81.94 93 ASN A CA 1
ATOM 731 C C . ASN A 1 93 ? 17.241 16.804 -7.727 1.00 81.94 93 ASN A C 1
ATOM 733 O O . ASN A 1 93 ? 17.207 17.446 -8.770 1.00 81.94 93 ASN A O 1
ATOM 737 N N . ALA A 1 94 ? 18.265 16.935 -6.884 1.00 82.31 94 ALA A N 1
ATOM 738 C CA . ALA A 1 94 ? 19.362 17.885 -7.091 1.00 82.31 94 ALA A CA 1
ATOM 739 C C . ALA A 1 94 ? 20.202 17.562 -8.343 1.00 82.31 94 ALA A C 1
ATOM 741 O O . ALA A 1 94 ? 20.659 18.471 -9.040 1.00 82.31 94 ALA A O 1
ATOM 742 N N . VAL A 1 95 ? 20.358 16.279 -8.696 1.00 73.44 95 VAL A N 1
ATOM 743 C CA . VAL A 1 95 ? 21.000 15.875 -9.964 1.00 73.44 95 VAL A CA 1
ATOM 744 C C . VAL A 1 95 ? 20.220 16.415 -11.178 1.00 73.44 95 VAL A C 1
ATOM 746 O O . VAL A 1 95 ? 20.826 16.745 -12.198 1.00 73.44 95 VAL A O 1
ATOM 749 N N . SER A 1 96 ? 18.896 16.601 -11.067 1.00 63.00 96 SER A N 1
ATOM 750 C CA . SER A 1 96 ? 18.065 17.251 -12.100 1.00 63.00 96 SER A CA 1
ATOM 751 C C . SER A 1 96 ? 18.445 18.712 -12.341 1.00 63.00 96 SER A C 1
ATOM 753 O O . SER A 1 96 ? 18.496 19.169 -13.491 1.00 63.00 96 SER A O 1
ATOM 755 N N . GLU A 1 97 ? 18.690 19.454 -11.259 1.00 64.81 97 GLU A N 1
ATOM 756 C CA . GLU A 1 97 ? 18.908 20.904 -11.285 1.00 64.81 97 GLU A CA 1
ATOM 757 C C . GLU A 1 97 ? 20.252 21.270 -11.920 1.00 64.81 97 GLU A C 1
ATOM 759 O O . GLU A 1 97 ? 20.383 22.308 -12.570 1.00 64.81 97 GLU A O 1
ATOM 764 N N . GLN A 1 98 ? 21.226 20.360 -11.857 1.00 69.00 98 GLN A N 1
ATOM 765 C CA . GLN A 1 98 ? 22.553 20.522 -12.455 1.00 69.00 98 GLN A CA 1
ATOM 766 C C . GLN A 1 98 ? 22.563 20.444 -13.997 1.00 69.00 98 GLN A C 1
ATOM 768 O O . GLN A 1 98 ? 23.631 20.401 -14.605 1.00 69.00 98 GLN A O 1
ATOM 773 N N . LYS A 1 99 ? 21.395 20.410 -14.663 1.00 63.91 99 LYS A N 1
ATOM 774 C CA . LYS A 1 99 ? 21.211 20.287 -16.131 1.00 63.91 99 LYS A CA 1
ATOM 775 C C . LYS A 1 99 ? 21.864 19.051 -16.773 1.00 63.91 99 LYS A C 1
ATOM 777 O O . LYS A 1 99 ? 21.757 18.873 -17.988 1.00 63.91 99 LYS A O 1
ATOM 782 N N . ARG A 1 100 ? 22.475 18.166 -15.985 1.00 65.25 100 ARG A N 1
ATOM 783 C CA . ARG A 1 100 ? 22.999 16.870 -16.414 1.00 65.25 100 ARG A CA 1
ATOM 784 C C . ARG A 1 100 ? 21.867 15.839 -16.392 1.00 65.25 100 ARG A C 1
ATOM 786 O O . ARG A 1 100 ? 21.012 15.861 -15.515 1.00 65.25 100 ARG A O 1
ATOM 793 N N . ALA A 1 101 ? 21.828 14.944 -17.377 1.00 63.03 101 ALA A N 1
ATOM 794 C CA . ALA A 1 101 ? 20.937 13.790 -17.305 1.00 63.03 101 ALA A CA 1
ATOM 795 C C . ALA A 1 101 ? 21.490 12.809 -16.253 1.00 63.03 101 ALA A C 1
ATOM 797 O O . ALA A 1 101 ? 22.678 12.484 -16.355 1.00 63.03 101 ALA A O 1
ATOM 798 N N . PRO A 1 102 ? 20.683 12.336 -15.281 1.00 64.75 102 PRO A N 1
ATOM 799 C CA . PRO A 1 102 ? 21.125 11.297 -14.358 1.00 64.75 102 PRO A CA 1
ATOM 800 C C . PRO A 1 102 ? 21.600 10.089 -15.154 1.00 64.75 102 PRO A C 1
ATOM 802 O O . PRO A 1 102 ? 20.912 9.631 -16.075 1.00 64.75 102 PRO A O 1
ATOM 805 N N . GLY A 1 103 ? 22.798 9.615 -14.834 1.00 67.75 103 GLY A N 1
ATOM 806 C CA . GLY A 1 103 ? 23.325 8.393 -15.409 1.00 67.75 103 GLY A CA 1
ATOM 807 C C . GLY A 1 103 ? 22.570 7.170 -14.880 1.00 67.75 103 GLY A C 1
ATOM 808 O O . GLY A 1 103 ? 21.869 7.256 -13.869 1.00 67.75 103 GLY A O 1
ATOM 809 N N . PRO A 1 104 ? 22.737 6.001 -15.519 1.00 68.81 104 PRO A N 1
ATOM 810 C CA . PRO A 1 104 ? 22.180 4.747 -15.019 1.00 68.81 104 PRO A CA 1
ATOM 811 C C . PRO A 1 104 ? 22.552 4.468 -13.555 1.00 68.81 104 PRO A C 1
ATOM 813 O O . PRO A 1 104 ? 21.688 4.109 -12.761 1.00 68.81 104 PRO A O 1
ATOM 816 N N . PHE A 1 105 ? 23.801 4.766 -13.184 1.00 72.88 105 PHE A N 1
ATOM 817 C CA . PHE A 1 105 ? 24.332 4.605 -11.829 1.00 72.88 105 PHE A CA 1
ATOM 818 C C . PHE A 1 105 ? 23.648 5.486 -10.776 1.00 72.88 105 PHE A C 1
ATOM 820 O O . PHE A 1 105 ? 23.511 5.060 -9.632 1.00 72.88 105 PHE A O 1
ATOM 827 N N . ASP A 1 106 ? 23.184 6.685 -11.144 1.00 73.38 106 ASP A N 1
ATOM 828 C CA . ASP A 1 106 ? 22.493 7.578 -10.206 1.00 73.38 106 ASP A CA 1
ATOM 829 C C . ASP A 1 106 ? 21.126 6.994 -9.824 1.00 73.38 106 ASP A C 1
ATOM 831 O O . ASP A 1 106 ? 20.725 7.021 -8.664 1.00 73.38 106 ASP A O 1
ATOM 835 N N . ILE A 1 107 ? 20.421 6.405 -10.795 1.00 73.44 107 ILE A N 1
ATOM 836 C CA . ILE A 1 107 ? 19.117 5.774 -10.566 1.00 73.44 107 ILE A CA 1
ATOM 837 C C . ILE A 1 107 ? 19.271 4.416 -9.883 1.00 73.44 107 ILE A C 1
ATOM 839 O O . ILE A 1 107 ? 18.511 4.116 -8.968 1.00 73.44 107 ILE A O 1
ATOM 843 N N . GLU A 1 108 ? 20.241 3.599 -10.293 1.00 78.81 108 GLU A N 1
ATOM 844 C CA . GLU A 1 108 ? 20.535 2.324 -9.629 1.00 78.81 108 GLU A CA 1
ATOM 845 C C . GLU A 1 108 ? 20.924 2.538 -8.165 1.00 78.81 108 GLU A C 1
ATOM 847 O O . GLU A 1 108 ? 20.435 1.826 -7.290 1.00 78.81 108 GLU A O 1
ATOM 852 N N . GLY A 1 109 ? 21.726 3.569 -7.879 1.00 81.88 109 GLY A N 1
ATOM 853 C CA . GLY A 1 109 ? 22.083 3.946 -6.515 1.00 81.88 109 GLY A CA 1
ATOM 854 C C . GLY A 1 109 ? 20.866 4.324 -5.671 1.00 81.88 109 GLY A C 1
ATOM 855 O O . GLY A 1 109 ? 20.794 3.944 -4.504 1.00 81.88 109 GLY A O 1
ATOM 856 N N . VAL A 1 110 ? 19.894 5.027 -6.254 1.00 81.88 110 VAL A N 1
ATOM 857 C CA . VAL A 1 110 ? 18.631 5.377 -5.588 1.00 81.88 110 VAL A CA 1
ATOM 858 C C . VAL A 1 110 ? 17.765 4.131 -5.364 1.00 81.88 110 VAL A C 1
ATOM 860 O O . VAL A 1 110 ? 17.319 3.895 -4.244 1.00 81.88 110 VAL A O 1
ATOM 863 N N . ILE A 1 111 ? 17.586 3.291 -6.389 1.00 82.38 111 ILE A N 1
ATOM 864 C CA . ILE A 1 111 ? 16.821 2.035 -6.300 1.00 82.38 111 ILE A CA 1
ATOM 865 C C . ILE A 1 111 ? 17.413 1.092 -5.244 1.00 82.38 111 ILE A C 1
ATOM 867 O O . ILE A 1 111 ? 16.666 0.402 -4.565 1.00 82.38 111 ILE A O 1
ATOM 871 N N . ALA A 1 112 ? 18.735 1.071 -5.072 1.00 85.44 112 ALA A N 1
ATOM 872 C CA . ALA A 1 112 ? 19.386 0.224 -4.075 1.00 85.44 112 ALA A CA 1
ATOM 873 C C . ALA A 1 112 ? 19.227 0.735 -2.631 1.00 85.44 112 ALA A C 1
ATOM 875 O O . ALA A 1 112 ? 19.249 -0.062 -1.697 1.00 85.44 112 ALA A O 1
ATOM 876 N N . GLN A 1 113 ? 19.089 2.050 -2.432 1.00 87.50 113 GLN A N 1
ATOM 877 C CA . GLN A 1 113 ? 19.088 2.669 -1.098 1.00 87.50 113 GLN A CA 1
ATOM 878 C C . GLN A 1 113 ? 17.687 2.899 -0.527 1.00 87.50 113 GLN A C 1
ATOM 880 O O . GLN A 1 113 ? 17.522 2.881 0.689 1.00 87.50 113 GLN A O 1
ATOM 885 N N . ILE A 1 114 ? 16.682 3.103 -1.381 1.00 85.38 114 ILE A N 1
ATOM 886 C CA . ILE A 1 114 ? 15.298 3.366 -0.965 1.00 85.38 114 ILE A CA 1
ATOM 887 C C . ILE A 1 114 ? 14.600 2.185 -0.245 1.00 85.38 114 ILE A C 1
ATOM 889 O O . ILE A 1 114 ? 13.855 2.457 0.695 1.00 85.38 114 ILE A O 1
ATOM 893 N N . PRO A 1 115 ? 14.781 0.901 -0.622 1.00 86.31 115 PRO A N 1
ATOM 894 C CA . PRO A 1 115 ? 13.963 -0.189 -0.080 1.00 86.31 115 PRO A CA 1
ATOM 895 C C . PRO A 1 115 ? 14.054 -0.336 1.440 1.00 86.31 115 PRO A C 1
ATOM 897 O O . PRO A 1 115 ? 13.037 -0.377 2.117 1.00 86.31 115 PRO A O 1
ATOM 900 N N . LYS A 1 116 ? 15.270 -0.315 1.995 1.00 88.06 116 LYS A N 1
ATOM 901 C CA . LYS A 1 116 ? 15.490 -0.541 3.428 1.00 88.06 116 LYS A CA 1
ATOM 902 C C . LYS A 1 116 ? 14.731 0.442 4.343 1.00 88.06 116 LYS A C 1
ATOM 904 O O . LYS A 1 116 ? 14.018 -0.030 5.223 1.00 88.06 116 LYS A O 1
ATOM 909 N N . PRO A 1 117 ? 14.860 1.776 4.196 1.00 88.44 117 PRO A N 1
ATOM 910 C CA . PRO A 1 117 ? 14.112 2.705 5.043 1.00 88.44 117 PRO A CA 1
ATOM 911 C C . PRO A 1 117 ? 12.598 2.649 4.784 1.00 88.44 117 PRO A C 1
ATOM 913 O O . PRO A 1 117 ? 11.818 2.868 5.707 1.00 88.44 117 PRO A O 1
ATOM 916 N N . ILE A 1 118 ? 12.165 2.313 3.563 1.00 87.19 118 ILE A N 1
ATOM 917 C CA . ILE A 1 118 ? 10.748 2.083 3.258 1.00 87.19 118 ILE A CA 1
ATOM 918 C C . ILE A 1 118 ? 10.201 0.870 4.019 1.00 87.19 118 ILE A C 1
ATOM 920 O O . ILE A 1 118 ? 9.102 0.950 4.564 1.00 87.19 118 ILE A O 1
ATOM 924 N N . ASP A 1 119 ? 10.947 -0.234 4.073 1.00 88.38 119 ASP A N 1
ATOM 925 C CA . ASP A 1 119 ? 10.525 -1.448 4.777 1.00 88.38 119 ASP A CA 1
ATOM 926 C C . ASP A 1 119 ? 10.332 -1.166 6.277 1.00 88.38 119 ASP A C 1
ATOM 928 O O . ASP A 1 119 ? 9.326 -1.574 6.865 1.00 88.38 119 ASP A O 1
ATOM 932 N N . SER A 1 120 ? 11.235 -0.381 6.881 1.00 89.75 120 SER A N 1
ATOM 933 C CA . SER A 1 120 ? 11.086 0.109 8.260 1.00 89.75 120 SER A CA 1
ATOM 934 C C . SER A 1 120 ? 9.829 0.970 8.435 1.00 89.75 120 SER A C 1
ATOM 936 O O . SER A 1 120 ? 9.033 0.711 9.339 1.00 89.75 120 SER A O 1
ATOM 938 N N . LEU A 1 121 ? 9.582 1.944 7.549 1.00 90.44 121 LEU A N 1
ATOM 939 C CA . LEU A 1 121 ? 8.356 2.755 7.596 1.00 90.44 121 LEU A CA 1
ATOM 940 C C . LEU A 1 121 ? 7.092 1.892 7.451 1.00 90.44 121 LEU A C 1
ATOM 942 O O . LEU A 1 121 ? 6.095 2.145 8.128 1.00 90.44 121 LEU A O 1
ATOM 946 N N . SER A 1 122 ? 7.126 0.851 6.613 1.00 90.69 122 SER A N 1
ATOM 947 C CA . SER A 1 122 ? 6.003 -0.076 6.446 1.00 90.69 122 SER A CA 1
ATOM 948 C C . SER A 1 122 ? 5.732 -0.866 7.726 1.00 90.69 122 SER A C 1
ATOM 950 O O . SER A 1 122 ? 4.577 -0.968 8.138 1.00 90.69 122 SER A O 1
ATOM 952 N N . SER A 1 123 ? 6.778 -1.358 8.393 1.00 90.88 123 SER A N 1
ATOM 953 C CA . SER A 1 123 ? 6.666 -2.049 9.685 1.00 90.88 123 SER A CA 1
ATOM 954 C C . SER A 1 123 ? 6.047 -1.151 10.767 1.00 90.88 123 SER A C 1
ATOM 956 O O . SER A 1 123 ? 5.132 -1.555 11.491 1.00 90.88 123 SER A O 1
ATOM 958 N N . ILE A 1 124 ? 6.476 0.114 10.837 1.00 91.19 124 ILE A N 1
ATOM 959 C CA . ILE A 1 124 ? 5.929 1.096 11.786 1.00 91.19 124 ILE A CA 1
ATOM 960 C C . ILE A 1 124 ? 4.461 1.402 11.466 1.00 91.19 124 ILE A C 1
ATOM 962 O O . ILE A 1 124 ? 3.619 1.444 12.369 1.00 91.19 124 ILE A O 1
ATOM 966 N N . ARG A 1 125 ? 4.120 1.548 10.181 1.00 92.44 125 ARG A N 1
ATOM 967 C CA . ARG A 1 125 ? 2.731 1.694 9.727 1.00 92.44 125 ARG A CA 1
ATOM 968 C C . ARG A 1 125 ? 1.882 0.499 10.154 1.00 92.44 125 ARG A C 1
ATOM 970 O O . ARG A 1 125 ? 0.779 0.701 10.661 1.00 92.44 125 ARG A O 1
ATOM 977 N N . ASP A 1 126 ? 2.384 -0.725 10.021 1.00 91.50 126 ASP A N 1
ATOM 978 C CA . ASP A 1 126 ? 1.668 -1.929 10.453 1.00 91.50 126 ASP A CA 1
ATOM 979 C C . ASP A 1 126 ? 1.425 -1.932 11.967 1.00 91.50 126 ASP A C 1
ATOM 981 O O . ASP A 1 126 ? 0.331 -2.285 12.425 1.00 91.50 126 ASP A O 1
ATOM 985 N N . ARG A 1 127 ? 2.393 -1.460 12.763 1.00 90.50 127 ARG A N 1
ATOM 986 C CA . ARG A 1 127 ? 2.218 -1.291 14.211 1.00 90.50 127 ARG A CA 1
ATOM 987 C C . ARG A 1 127 ? 1.148 -0.250 14.547 1.00 90.50 127 ARG A C 1
ATOM 989 O O . ARG A 1 127 ? 0.316 -0.505 15.414 1.00 90.50 127 ARG A O 1
ATOM 996 N N . LEU A 1 128 ? 1.109 0.878 13.841 1.00 91.12 128 LEU A N 1
ATOM 997 C CA . LEU A 1 128 ? 0.063 1.893 14.012 1.00 91.12 128 LEU A CA 1
ATOM 998 C C . LEU A 1 128 ? -1.329 1.372 13.632 1.00 91.12 128 LEU A C 1
ATOM 1000 O O . LEU A 1 128 ? -2.297 1.623 14.348 1.00 91.12 128 LEU A O 1
ATOM 1004 N N . VAL A 1 129 ? -1.435 0.602 12.544 1.00 91.50 129 VAL A N 1
ATOM 1005 C CA . VAL A 1 129 ? -2.682 -0.081 12.160 1.00 91.50 129 VAL A CA 1
ATOM 1006 C C . VAL A 1 129 ? -3.140 -1.023 13.274 1.00 91.50 129 VAL A C 1
ATOM 1008 O O . VAL A 1 129 ? -4.314 -1.026 13.634 1.00 91.50 129 VAL A O 1
ATOM 1011 N N . SER A 1 130 ? -2.206 -1.763 13.870 1.00 90.56 130 SER A N 1
ATOM 1012 C CA . SER A 1 130 ? -2.472 -2.661 14.999 1.00 90.56 130 SER A CA 1
ATOM 1013 C C . SER A 1 130 ? -3.067 -1.921 16.194 1.00 90.56 130 SER A C 1
ATOM 1015 O O . SER A 1 130 ? -4.080 -2.337 16.756 1.00 90.56 130 SER A O 1
ATOM 1017 N N . LEU A 1 131 ? -2.453 -0.793 16.566 1.00 90.06 131 LEU A N 1
ATOM 1018 C CA . LEU A 1 131 ? -2.923 0.065 17.654 1.00 90.06 131 LEU A CA 1
ATOM 1019 C C . LEU A 1 131 ? -4.318 0.620 17.358 1.00 90.06 131 LEU A C 1
ATOM 1021 O O . LEU A 1 131 ? -5.191 0.565 18.224 1.00 90.06 131 LEU A O 1
ATOM 1025 N N . ARG A 1 132 ? -4.560 1.079 16.123 1.00 91.94 132 ARG A N 1
ATOM 1026 C CA . ARG A 1 132 ? -5.880 1.542 15.682 1.00 91.94 132 ARG A CA 1
ATOM 1027 C C . ARG A 1 132 ? -6.932 0.449 15.851 1.00 91.94 132 ARG A C 1
ATOM 1029 O O . ARG A 1 132 ? -7.939 0.684 16.510 1.00 91.94 132 ARG A O 1
ATOM 1036 N N . VAL A 1 133 ? -6.697 -0.745 15.311 1.00 90.62 133 VAL A N 1
ATOM 1037 C CA . VAL A 1 133 ? -7.658 -1.861 15.374 1.00 90.62 133 VAL A CA 1
ATOM 1038 C C . VAL A 1 133 ? -7.939 -2.274 16.820 1.00 90.62 133 VAL A C 1
ATOM 1040 O O . VAL A 1 133 ? -9.100 -2.367 17.209 1.00 90.62 133 VAL A O 1
ATOM 1043 N N . ARG A 1 134 ? -6.902 -2.439 17.648 1.00 88.19 134 ARG A N 1
ATOM 1044 C CA . ARG A 1 134 ? -7.058 -2.817 19.064 1.00 88.19 134 ARG A CA 1
ATOM 1045 C C . ARG A 1 134 ? -7.767 -1.751 19.895 1.00 88.19 134 ARG A C 1
ATOM 1047 O O . ARG A 1 134 ? -8.485 -2.096 20.824 1.00 88.19 134 ARG A O 1
ATOM 1054 N N . SER A 1 135 ? -7.608 -0.471 19.551 1.00 87.88 135 SER A N 1
ATOM 1055 C CA . SER A 1 135 ? -8.348 0.612 20.213 1.00 87.88 135 SER A CA 1
ATOM 1056 C C . SER A 1 135 ? -9.849 0.602 19.894 1.00 87.88 135 SER A C 1
ATOM 1058 O O . SER A 1 135 ? -10.643 1.088 20.692 1.00 87.88 135 SER A O 1
ATOM 1060 N N . LEU A 1 136 ? -10.240 0.045 18.740 1.00 87.50 136 LEU A N 1
ATOM 1061 C CA . LEU A 1 136 ? -11.639 -0.077 18.315 1.00 87.50 136 LEU A CA 1
ATOM 1062 C C . LEU A 1 136 ? -12.294 -1.361 18.835 1.00 87.50 136 LEU A C 1
ATOM 1064 O O . LEU A 1 136 ? -13.486 -1.358 19.131 1.00 87.50 136 LEU A O 1
ATOM 1068 N N . PHE A 1 137 ? -11.510 -2.434 18.955 1.00 87.50 137 PHE A N 1
ATOM 1069 C CA . PHE A 1 137 ? -11.955 -3.755 19.396 1.00 87.50 137 PHE A CA 1
ATOM 1070 C C . PHE A 1 137 ? -11.095 -4.238 20.577 1.00 87.50 137 PHE A C 1
ATOM 1072 O O . PHE A 1 137 ? -10.180 -5.046 20.389 1.00 87.50 137 PHE A O 1
ATOM 1079 N N . PRO A 1 138 ? -11.323 -3.715 21.794 1.00 74.56 138 PRO A N 1
ATOM 1080 C CA . PRO A 1 138 ? -10.591 -4.163 22.971 1.00 74.56 138 PRO A CA 1
ATOM 1081 C C . PRO A 1 138 ? -10.933 -5.628 23.280 1.00 74.56 138 PRO A C 1
ATOM 1083 O O . PRO A 1 138 ? -12.094 -5.982 23.466 1.00 74.56 138 PRO A O 1
ATOM 1086 N N . ASN A 1 139 ? -9.913 -6.487 23.345 1.00 64.75 139 ASN A N 1
ATOM 1087 C CA . ASN A 1 139 ? -10.063 -7.844 23.869 1.00 64.75 139 ASN A CA 1
ATOM 1088 C C . ASN A 1 139 ? -10.131 -7.783 25.401 1.00 64.75 139 ASN A C 1
ATOM 1090 O O . ASN A 1 139 ? -9.229 -7.226 26.024 1.00 64.75 139 ASN A O 1
ATOM 1094 N N . GLU A 1 140 ? -11.121 -8.442 26.009 1.00 52.22 140 GLU A N 1
ATOM 1095 C CA . GLU A 1 140 ? -11.267 -8.564 27.475 1.00 52.22 140 GLU A CA 1
ATOM 1096 C C . GLU A 1 140 ? -10.069 -9.259 28.165 1.00 52.22 140 GLU A C 1
ATOM 1098 O O . GLU A 1 140 ? -9.965 -9.268 29.387 1.00 52.22 140 GLU A O 1
ATOM 1103 N N . SER A 1 141 ? -9.140 -9.836 27.396 1.00 41.28 141 SER A N 1
ATOM 1104 C CA . SER A 1 141 ? -8.021 -10.655 27.875 1.00 41.28 141 SER A CA 1
ATOM 1105 C C . SER A 1 141 ? -6.636 -9.998 27.812 1.00 41.28 141 SER A C 1
ATOM 1107 O O . SER A 1 141 ? -5.652 -10.652 28.158 1.00 41.28 141 SER A O 1
ATOM 1109 N N . SER A 1 142 ? -6.513 -8.731 27.397 1.00 33.50 142 SER A N 1
ATOM 1110 C CA . SER A 1 142 ? -5.217 -8.037 27.395 1.00 33.50 142 SER A CA 1
ATOM 1111 C C . SER A 1 142 ? -5.134 -7.066 28.578 1.00 33.50 142 SER A C 1
ATOM 1113 O O . SER A 1 142 ? -5.932 -6.130 28.621 1.00 33.50 142 SER A O 1
ATOM 1115 N N . PRO A 1 143 ? -4.175 -7.219 29.515 1.00 34.38 143 PRO A N 1
ATOM 1116 C CA . PRO A 1 143 ? -3.918 -6.187 30.505 1.00 34.38 143 PRO A CA 1
ATOM 1117 C C . PRO A 1 143 ? -3.356 -4.992 29.739 1.00 34.38 143 PRO A C 1
ATOM 1119 O O . PRO A 1 143 ? -2.242 -5.028 29.218 1.00 34.38 143 PRO A O 1
ATOM 1122 N N . VAL A 1 144 ? -4.178 -3.966 29.560 1.00 38.53 144 VAL A N 1
ATOM 1123 C CA . VAL A 1 144 ? -3.711 -2.680 29.058 1.00 38.53 144 VAL A CA 1
ATOM 1124 C C . VAL A 1 144 ? -2.825 -2.111 30.157 1.00 38.53 144 VAL A C 1
ATOM 1126 O O . VAL A 1 144 ? -3.311 -1.853 31.257 1.00 38.53 144 VAL A O 1
ATOM 1129 N N . ASP A 1 145 ? -1.532 -1.948 29.871 1.00 30.92 145 ASP A N 1
ATOM 1130 C CA . ASP A 1 145 ? -0.654 -1.096 30.665 1.00 30.92 145 ASP A CA 1
ATOM 1131 C C . ASP A 1 145 ? -1.305 0.287 30.733 1.00 30.92 145 ASP A C 1
ATOM 1133 O O . ASP A 1 145 ? -1.313 1.067 29.776 1.00 30.92 145 ASP A O 1
ATOM 1137 N N . ALA A 1 146 ? -1.930 0.548 31.876 1.00 36.06 146 ALA A N 1
ATOM 1138 C CA . ALA A 1 146 ? -2.563 1.798 32.232 1.00 36.06 146 ALA A CA 1
ATOM 1139 C C . ALA A 1 146 ? -1.476 2.862 32.437 1.00 36.06 146 ALA A C 1
ATOM 1141 O O . ALA A 1 146 ? -1.090 3.186 33.554 1.00 36.06 146 ALA A O 1
ATOM 1142 N N . SER A 1 147 ? -0.963 3.387 31.327 1.00 32.47 147 SER A N 1
ATOM 1143 C CA . SER A 1 147 ? -0.124 4.589 31.267 1.00 32.47 147 SER A CA 1
ATOM 1144 C C . SER A 1 147 ? -0.781 5.681 30.408 1.00 32.47 147 SER A C 1
ATOM 1146 O O . SER A 1 147 ? -0.152 6.629 29.951 1.00 32.47 147 SER A O 1
ATOM 1148 N N . VAL A 1 148 ? -2.093 5.575 30.192 1.00 40.50 148 VAL A N 1
ATOM 1149 C CA . VAL A 1 148 ? -2.920 6.731 29.850 1.00 40.50 148 VAL A CA 1
ATOM 1150 C C . VAL A 1 148 ? -3.612 7.112 31.145 1.00 40.50 148 VAL A C 1
ATOM 1152 O O . VAL A 1 148 ? -4.428 6.346 31.652 1.00 40.50 148 VAL A O 1
ATOM 1155 N N . ASN A 1 149 ? -3.231 8.255 31.717 1.00 31.52 149 ASN A N 1
ATOM 1156 C CA . ASN A 1 149 ? -3.883 8.848 32.881 1.00 31.52 149 ASN A CA 1
ATOM 1157 C C . ASN A 1 149 ? -5.379 9.057 32.587 1.00 31.52 149 ASN A C 1
ATOM 1159 O O . ASN A 1 149 ? -5.797 10.130 32.159 1.00 31.52 149 ASN A O 1
ATOM 1163 N N . HIS A 1 150 ? -6.193 8.034 32.833 1.00 36.72 150 HIS A N 1
ATOM 1164 C CA . HIS A 1 150 ? -7.625 8.173 33.015 1.00 36.72 150 HIS A CA 1
ATOM 1165 C C . HIS A 1 150 ? -7.844 8.655 34.446 1.00 36.72 150 HIS A C 1
ATOM 1167 O O . HIS A 1 150 ? -8.012 7.880 35.383 1.00 36.72 150 HIS A O 1
ATOM 1173 N N . THR A 1 151 ? -7.791 9.973 34.624 1.00 35.88 151 THR A N 1
ATOM 1174 C CA . THR A 1 151 ? -8.428 10.630 35.764 1.00 35.88 151 THR A CA 1
ATOM 1175 C C . THR A 1 151 ? -9.880 10.167 35.845 1.00 35.88 151 THR A C 1
ATOM 1177 O O . THR A 1 151 ? -10.646 10.461 34.935 1.00 35.88 151 THR A O 1
ATOM 1180 N N . ASN A 1 152 ? -10.202 9.431 36.916 1.00 39.91 152 ASN A N 1
ATOM 1181 C CA . ASN A 1 152 ? -11.530 9.121 37.458 1.00 39.91 152 ASN A CA 1
ATOM 1182 C C . ASN A 1 152 ? -12.696 9.261 36.474 1.00 39.91 152 ASN A C 1
ATOM 1184 O O . ASN A 1 152 ? -13.302 10.326 36.366 1.00 39.91 152 ASN A O 1
ATOM 1188 N N . VAL A 1 153 ? -13.043 8.155 35.826 1.00 39.03 153 VAL A N 1
ATOM 1189 C CA . VAL A 1 153 ? -14.207 8.066 34.952 1.00 39.03 153 VAL A CA 1
ATOM 1190 C C . VAL A 1 153 ? -15.295 7.271 35.680 1.00 39.03 153 VAL A C 1
ATOM 1192 O O . VAL A 1 153 ? -15.137 6.083 35.955 1.00 39.03 153 VAL A O 1
ATOM 1195 N N . SER A 1 154 ? -16.361 7.975 36.072 1.00 35.16 154 SER A N 1
ATOM 1196 C CA . SER A 1 154 ? -17.604 7.418 36.625 1.00 35.16 154 SER A CA 1
ATOM 1197 C C . SER A 1 154 ? -18.288 6.503 35.603 1.00 35.16 154 SER A C 1
ATOM 1199 O O . SER A 1 154 ? -18.199 6.743 34.403 1.00 35.16 154 SER A O 1
ATOM 1201 N N . GLY A 1 155 ? -19.043 5.505 36.073 1.00 39.62 155 GLY A N 1
ATOM 1202 C CA . GLY A 1 155 ? -19.707 4.472 35.255 1.00 39.62 155 GLY A CA 1
ATOM 1203 C C . GLY A 1 155 ? -20.743 4.931 34.211 1.00 39.62 155 GLY A C 1
ATOM 1204 O O . GLY A 1 155 ? -21.344 4.077 33.568 1.00 39.62 155 GLY A O 1
ATOM 1205 N N . ASP A 1 156 ? -20.939 6.236 34.004 1.00 41.09 156 ASP A N 1
ATOM 1206 C CA . ASP A 1 156 ? -21.764 6.785 32.915 1.00 41.09 156 ASP A CA 1
ATOM 1207 C C . ASP A 1 156 ? -20.968 6.978 31.603 1.00 41.09 156 ASP A C 1
ATOM 1209 O O . ASP A 1 156 ? -21.536 6.897 30.514 1.00 41.09 156 ASP A O 1
ATOM 1213 N N . ASP A 1 157 ? -19.645 7.143 31.673 1.00 45.62 157 ASP A N 1
ATOM 1214 C CA . ASP A 1 157 ? -18.777 7.387 30.507 1.00 45.62 157 ASP A CA 1
ATOM 1215 C C . ASP A 1 157 ? -18.390 6.094 29.756 1.00 45.62 157 ASP A C 1
ATOM 1217 O O . ASP A 1 157 ? -18.008 6.131 28.586 1.00 45.62 157 ASP A O 1
ATOM 1221 N N . GLU A 1 158 ? -18.511 4.925 30.391 1.00 49.41 158 GLU A N 1
ATOM 1222 C CA . GLU A 1 158 ? -18.195 3.625 29.775 1.00 49.41 158 GLU A CA 1
ATOM 1223 C C . GLU A 1 158 ? -19.207 3.265 28.666 1.00 49.41 158 GLU A C 1
ATOM 1225 O O . GLU A 1 158 ? -18.848 2.727 27.613 1.00 49.41 158 GLU A O 1
ATOM 1230 N N . VAL A 1 159 ? -20.473 3.665 28.849 1.00 51.56 159 VAL A N 1
ATOM 1231 C CA . VAL A 1 159 ? -21.551 3.498 27.861 1.00 51.56 159 VAL A CA 1
ATOM 1232 C C . VAL A 1 159 ? -21.358 4.431 26.656 1.00 51.56 159 VAL A C 1
ATOM 1234 O O . VAL A 1 159 ? -21.644 4.038 25.519 1.00 51.56 159 VAL A O 1
ATOM 1237 N N . ASP A 1 160 ? -20.833 5.641 26.872 1.00 55.19 160 ASP A N 1
ATOM 1238 C CA . ASP A 1 160 ? -20.540 6.603 25.801 1.00 55.19 160 ASP A CA 1
ATOM 1239 C C . ASP A 1 160 ? -19.241 6.272 25.046 1.00 55.19 160 ASP A C 1
ATOM 1241 O O . ASP A 1 160 ? -19.187 6.415 23.819 1.00 55.19 160 ASP A O 1
ATOM 1245 N N . LEU A 1 161 ? -18.232 5.712 25.723 1.00 59.56 161 LEU A N 1
ATOM 1246 C CA . LEU A 1 161 ? -17.022 5.169 25.093 1.00 59.56 161 LEU A CA 1
ATOM 1247 C C . LEU A 1 161 ? -17.338 3.970 24.184 1.00 59.56 161 LEU A C 1
ATOM 1249 O O . LEU A 1 161 ? -16.842 3.906 23.055 1.00 59.56 161 LEU A O 1
ATOM 1253 N N . GLY A 1 162 ? -18.213 3.057 24.623 1.00 62.62 162 GLY A N 1
ATOM 1254 C CA . GLY A 1 162 ? -18.659 1.916 23.816 1.00 62.62 162 GLY A CA 1
ATOM 1255 C C . GLY A 1 162 ? -19.387 2.334 22.532 1.00 62.62 162 GLY A C 1
ATOM 1256 O O . GLY A 1 162 ? -19.099 1.819 21.447 1.00 62.62 162 GLY A O 1
ATOM 1257 N N . LYS A 1 163 ? -20.274 3.336 22.618 1.00 67.56 163 LYS A N 1
ATOM 1258 C CA . LYS A 1 163 ? -20.952 3.917 21.443 1.00 67.56 163 LYS A CA 1
ATOM 1259 C C . LYS A 1 163 ? -19.984 4.660 20.522 1.00 67.56 163 LYS A C 1
ATOM 1261 O O . LYS A 1 163 ? -20.085 4.535 19.300 1.00 67.56 163 LYS A O 1
ATOM 1266 N N . GLY A 1 164 ? -19.030 5.400 21.089 1.00 76.81 164 GLY A N 1
ATOM 1267 C CA . GLY A 1 164 ? -17.991 6.100 20.334 1.00 76.81 164 GLY A CA 1
ATOM 1268 C C . GLY A 1 164 ? -17.095 5.148 19.537 1.00 76.81 164 GLY A C 1
ATOM 1269 O O . GLY A 1 164 ? -16.815 5.399 18.362 1.00 76.81 164 GLY A O 1
ATOM 1270 N N . ASN A 1 165 ? -16.697 4.025 20.137 1.00 81.94 165 ASN A N 1
ATOM 1271 C CA . ASN A 1 165 ? -15.881 3.007 19.476 1.00 81.94 165 ASN A CA 1
ATOM 1272 C C . ASN A 1 165 ? -16.651 2.269 18.376 1.00 81.94 165 ASN A C 1
ATOM 1274 O O . ASN A 1 165 ? -16.114 2.103 17.283 1.00 81.94 165 ASN A O 1
ATOM 1278 N N . SER A 1 166 ? -17.923 1.931 18.609 1.00 84.31 166 SER A N 1
ATOM 1279 C CA . SER A 1 166 ? -18.802 1.353 17.581 1.00 84.31 166 SER A CA 1
ATOM 1280 C C . SER A 1 166 ? -18.932 2.276 16.360 1.00 84.31 166 SER A C 1
ATOM 1282 O O . SER A 1 166 ? -18.726 1.834 15.229 1.00 84.31 166 SER A O 1
ATOM 1284 N N . MET A 1 167 ? -19.157 3.582 16.560 1.00 88.44 167 MET A N 1
ATOM 1285 C CA . MET A 1 167 ? -19.228 4.538 15.444 1.00 88.44 167 MET A CA 1
ATOM 1286 C C . MET A 1 167 ? -17.906 4.636 14.669 1.00 88.44 167 MET A C 1
ATOM 1288 O O . MET A 1 167 ? -17.901 4.654 13.437 1.00 88.44 167 MET A O 1
ATOM 1292 N N . ARG A 1 168 ? -16.767 4.667 15.372 1.00 88.94 168 ARG A N 1
ATOM 1293 C CA . ARG A 1 168 ? -15.438 4.684 14.737 1.00 88.94 168 ARG A CA 1
ATOM 1294 C C . ARG A 1 168 ? -15.134 3.379 13.995 1.00 88.94 168 ARG A C 1
ATOM 1296 O O . ARG A 1 168 ? -14.501 3.423 12.941 1.00 88.94 168 ARG A O 1
ATOM 1303 N N . ALA A 1 169 ? -15.600 2.238 14.503 1.00 90.31 169 ALA A N 1
ATOM 1304 C CA . ALA A 1 169 ? -15.498 0.947 13.831 1.00 90.31 169 ALA A CA 1
ATOM 1305 C C . ALA A 1 169 ? -16.343 0.914 12.548 1.00 90.31 169 ALA A C 1
ATOM 1307 O O . ALA A 1 169 ? -15.866 0.452 11.515 1.00 90.31 169 ALA A O 1
ATOM 1308 N N . LEU A 1 170 ? -17.555 1.475 12.565 1.00 92.25 170 LEU A N 1
ATOM 1309 C CA . LEU A 1 170 ? -18.378 1.617 11.359 1.00 92.25 170 LEU A CA 1
ATOM 1310 C C . LEU A 1 170 ? -17.717 2.532 10.318 1.00 92.25 170 LEU A C 1
ATOM 1312 O O . LEU A 1 170 ? -17.664 2.174 9.144 1.00 92.25 170 LEU A O 1
ATOM 1316 N N . HIS A 1 171 ? -17.118 3.646 10.744 1.00 92.50 171 HIS A N 1
ATOM 1317 C CA . HIS A 1 171 ? -16.336 4.497 9.843 1.00 92.50 171 HIS A CA 1
ATOM 1318 C C . HIS A 1 171 ? -15.118 3.758 9.261 1.00 92.50 171 HIS A C 1
ATOM 1320 O O . HIS A 1 171 ? -14.797 3.916 8.085 1.00 92.50 171 HIS A O 1
ATOM 1326 N N . LEU A 1 172 ? -14.432 2.927 10.057 1.00 92.81 172 LEU A N 1
ATOM 1327 C CA . LEU A 1 172 ? -13.372 2.053 9.547 1.00 92.81 172 LEU A CA 1
ATOM 1328 C C . LEU A 1 172 ? -13.923 1.079 8.492 1.00 92.81 172 LEU A C 1
ATOM 1330 O O . LEU A 1 172 ? -13.279 0.873 7.468 1.00 92.81 172 LEU A O 1
ATOM 1334 N N . ALA A 1 173 ? -15.112 0.515 8.701 1.00 94.00 173 ALA A N 1
ATOM 1335 C CA . ALA A 1 173 ? -15.746 -0.364 7.723 1.00 94.00 173 ALA A CA 1
ATOM 1336 C C . ALA A 1 173 ? -16.041 0.362 6.397 1.00 94.00 173 ALA A C 1
ATOM 1338 O O . ALA A 1 173 ? -15.783 -0.19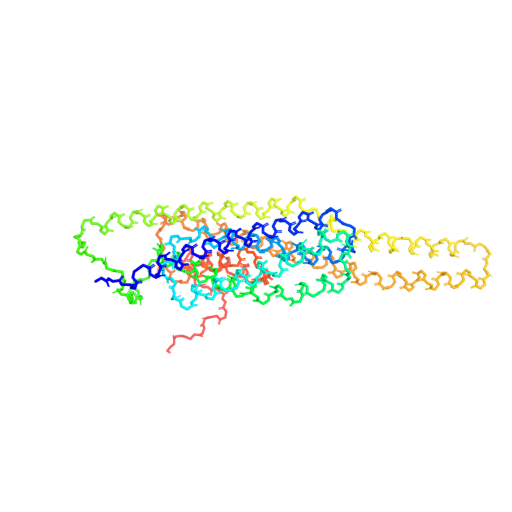4 5.327 1.00 94.00 173 ALA A O 1
ATOM 1339 N N . ASP A 1 174 ? -16.528 1.603 6.450 1.00 94.75 174 ASP A N 1
ATOM 1340 C CA . ASP A 1 174 ? -16.733 2.437 5.259 1.00 94.75 174 ASP A CA 1
ATOM 1341 C C . ASP A 1 174 ? -15.408 2.761 4.549 1.00 94.75 174 ASP A C 1
ATOM 1343 O O . ASP A 1 174 ? -15.321 2.696 3.320 1.00 94.75 174 ASP A O 1
ATOM 1347 N N . GLU A 1 175 ? -14.343 3.038 5.309 1.00 92.69 175 GLU A N 1
ATOM 1348 C CA . GLU A 1 175 ? -12.997 3.244 4.767 1.00 92.69 175 GLU A CA 1
ATOM 1349 C C . GLU A 1 175 ? -12.490 1.988 4.037 1.00 92.69 175 GLU A C 1
ATOM 1351 O O . GLU A 1 175 ? -12.002 2.085 2.910 1.00 92.69 175 GLU A O 1
ATOM 1356 N N . MET A 1 176 ? -12.651 0.805 4.639 1.00 93.94 176 MET A N 1
ATOM 1357 C CA . MET A 1 176 ? -12.247 -0.477 4.047 1.00 93.94 176 MET A CA 1
ATOM 1358 C C . MET A 1 176 ? -13.002 -0.780 2.750 1.00 93.94 176 MET A C 1
ATOM 1360 O O . MET A 1 176 ? -12.405 -1.247 1.778 1.00 93.94 176 MET A O 1
ATOM 1364 N N . GLU A 1 177 ? -14.304 -0.496 2.710 1.00 93.88 177 GLU A N 1
ATOM 1365 C CA . GLU A 1 177 ? -15.124 -0.662 1.507 1.00 93.88 177 GLU A CA 1
ATOM 1366 C C . GLU A 1 177 ? -14.694 0.305 0.397 1.00 93.88 177 GLU A C 1
ATOM 1368 O O . GLU A 1 177 ? -14.433 -0.116 -0.733 1.00 93.88 177 GLU A O 1
ATOM 1373 N N . SER A 1 178 ? -14.525 1.588 0.727 1.00 92.88 178 SER A N 1
ATOM 1374 C CA . SER A 1 178 ? -14.025 2.606 -0.206 1.00 92.88 178 SER A CA 1
ATOM 1375 C C . SER A 1 178 ? -12.647 2.239 -0.777 1.00 92.88 178 SER A C 1
ATOM 1377 O O . SER A 1 178 ? -12.404 2.345 -1.986 1.00 92.88 178 SER A O 1
ATOM 1379 N N . GLN A 1 179 ? -11.749 1.720 0.066 1.00 89.69 179 GLN A N 1
ATOM 1380 C CA . GLN A 1 179 ? -10.433 1.231 -0.349 1.00 89.69 179 GLN A CA 1
ATOM 1381 C C . GLN A 1 179 ? -10.543 0.026 -1.287 1.00 89.69 179 GLN A C 1
ATOM 1383 O O . GLN A 1 179 ? -9.876 -0.004 -2.324 1.00 89.69 179 GLN A O 1
ATOM 1388 N N . ALA A 1 180 ? -11.410 -0.942 -0.985 1.00 91.44 180 ALA A N 1
ATOM 1389 C CA . ALA A 1 180 ? -11.633 -2.093 -1.854 1.00 91.44 180 ALA A CA 1
ATOM 1390 C C . ALA A 1 180 ? -12.129 -1.673 -3.246 1.00 91.44 180 ALA A C 1
ATOM 1392 O O . ALA A 1 180 ? -11.627 -2.168 -4.260 1.00 91.44 180 ALA A O 1
ATOM 1393 N N . HIS A 1 181 ? -13.062 -0.720 -3.313 1.00 92.38 181 HIS A N 1
AT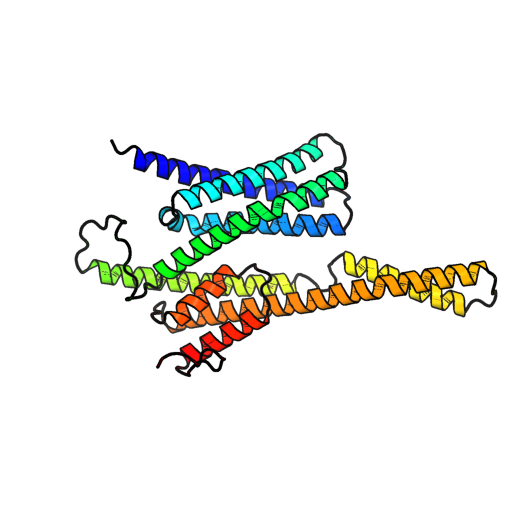OM 1394 C CA . HIS A 1 181 ? -13.535 -0.163 -4.580 1.00 92.38 181 HIS A CA 1
ATOM 1395 C C . HIS A 1 181 ? -12.434 0.586 -5.328 1.00 92.38 181 HIS A C 1
ATOM 1397 O O . HIS A 1 181 ? -12.246 0.355 -6.522 1.00 92.38 181 HIS A O 1
ATOM 1403 N N . THR A 1 182 ? -11.639 1.394 -4.628 1.00 88.31 182 THR A N 1
ATOM 1404 C CA . THR A 1 182 ? -10.503 2.115 -5.218 1.00 88.31 182 THR A CA 1
ATOM 1405 C C . THR A 1 182 ? -9.465 1.155 -5.807 1.00 88.31 182 THR A C 1
ATOM 1407 O O . THR A 1 182 ? -8.969 1.385 -6.912 1.00 88.31 182 THR A O 1
ATOM 1410 N N . LEU A 1 183 ? -9.175 0.039 -5.128 1.00 85.88 183 LEU A N 1
ATOM 1411 C CA . LEU A 1 183 ? -8.285 -1.011 -5.634 1.00 85.88 183 LEU A CA 1
ATOM 1412 C C . LEU A 1 183 ? -8.834 -1.657 -6.913 1.00 85.88 183 LEU A C 1
ATOM 1414 O O . LEU A 1 183 ? -8.097 -1.841 -7.886 1.00 85.88 183 LEU A O 1
ATOM 1418 N N . LEU A 1 184 ? -10.127 -1.989 -6.934 1.00 86.88 184 LEU A N 1
ATOM 1419 C CA . LEU A 1 184 ? -10.777 -2.590 -8.100 1.00 86.88 184 LEU A CA 1
ATOM 1420 C C . LEU A 1 184 ? -10.845 -1.618 -9.285 1.00 86.88 184 LEU A C 1
ATOM 1422 O O . LEU A 1 184 ? -10.553 -2.016 -10.415 1.00 86.88 184 LEU A O 1
ATOM 1426 N N . ASP A 1 185 ? -11.164 -0.350 -9.038 1.00 84.88 185 ASP A N 1
ATOM 1427 C CA . ASP A 1 185 ? -11.226 0.691 -10.062 1.00 84.88 185 ASP A CA 1
ATOM 1428 C C . ASP A 1 185 ? -9.842 1.041 -10.608 1.00 84.88 185 ASP A C 1
ATOM 1430 O O . ASP A 1 185 ? -9.667 1.158 -11.824 1.00 84.88 185 ASP A O 1
ATOM 1434 N N . GLY A 1 186 ? -8.838 1.156 -9.737 1.00 76.19 186 GLY A N 1
ATOM 1435 C CA . GLY A 1 186 ? -7.442 1.335 -10.131 1.00 76.19 186 GLY A CA 1
ATOM 1436 C C . GLY A 1 186 ? -6.947 0.171 -10.992 1.00 76.19 186 GLY A C 1
ATOM 1437 O O . GLY A 1 186 ? -6.298 0.377 -12.023 1.00 76.19 186 GLY A O 1
ATOM 1438 N N . HIS A 1 187 ? -7.332 -1.058 -10.641 1.00 76.31 187 HIS A N 1
ATOM 1439 C CA . HIS A 1 187 ? -7.026 -2.232 -11.450 1.00 76.31 187 HIS A CA 1
ATOM 1440 C C . HIS A 1 187 ? -7.772 -2.248 -12.790 1.00 76.31 187 HIS A C 1
ATOM 1442 O O . HIS A 1 187 ? -7.189 -2.583 -13.814 1.00 76.31 187 HIS A O 1
ATOM 1448 N N . ARG A 1 188 ? -9.045 -1.839 -12.826 1.00 74.50 188 ARG A N 1
ATOM 1449 C CA . ARG A 1 188 ? -9.827 -1.760 -14.069 1.00 74.50 188 ARG A CA 1
ATOM 1450 C C . ARG A 1 188 ? -9.286 -0.698 -15.030 1.00 74.50 188 ARG A C 1
ATOM 1452 O O . ARG A 1 188 ? -9.319 -0.902 -16.241 1.00 74.50 188 ARG A O 1
ATOM 1459 N N . LYS A 1 189 ? -8.799 0.428 -14.497 1.00 66.69 189 LYS A N 1
ATOM 1460 C CA . LYS A 1 189 ? -8.201 1.530 -15.271 1.00 66.69 189 LYS A CA 1
ATOM 1461 C C . LYS A 1 189 ? -6.786 1.204 -15.759 1.00 66.69 189 LYS A C 1
ATOM 1463 O O . LYS A 1 189 ? -6.379 1.693 -16.812 1.00 66.69 189 LYS A O 1
ATOM 1468 N N . SER A 1 190 ? -6.045 0.366 -15.036 1.00 61.56 190 SER A N 1
ATOM 1469 C CA . SER A 1 190 ? -4.752 -0.154 -15.488 1.00 61.56 190 SER A CA 1
ATOM 1470 C C . SER A 1 190 ? -4.969 -1.329 -16.444 1.00 61.56 190 SER A C 1
ATOM 1472 O O . SER A 1 190 ? -5.108 -2.481 -16.048 1.00 61.56 190 SER A O 1
ATOM 1474 N N . SER A 1 191 ? -5.014 -1.040 -17.747 1.00 49.41 191 SER A N 1
ATOM 1475 C CA . SER A 1 191 ? -5.096 -2.095 -18.758 1.00 49.41 191 SER A CA 1
ATOM 1476 C C . SER A 1 191 ? -3.949 -3.104 -18.571 1.00 49.41 191 SER A C 1
ATOM 1478 O O . SER A 1 191 ? -2.794 -2.705 -18.366 1.00 49.41 191 SER A O 1
ATOM 1480 N N . PRO A 1 192 ? -4.210 -4.418 -18.702 1.00 50.47 192 PRO A N 1
ATOM 1481 C CA . PRO A 1 192 ? -3.153 -5.426 -18.651 1.00 50.47 192 PRO A CA 1
ATOM 1482 C C . PRO A 1 192 ? -2.070 -5.186 -19.718 1.00 50.47 192 PRO A C 1
ATOM 1484 O O . PRO A 1 192 ? -0.939 -5.630 -19.534 1.00 50.47 192 PRO A O 1
ATOM 1487 N N . PHE A 1 193 ? -2.373 -4.410 -20.766 1.00 47.38 193 PHE A N 1
ATOM 1488 C CA . PHE A 1 193 ? -1.473 -4.079 -21.873 1.00 47.38 193 PHE A CA 1
ATOM 1489 C C . PHE A 1 193 ? -0.773 -2.715 -21.756 1.00 47.38 193 PHE A C 1
ATOM 1491 O O . PHE A 1 193 ? 0.073 -2.402 -22.588 1.00 47.38 193 PHE A O 1
ATOM 1498 N N . THR A 1 194 ? -1.070 -1.887 -20.746 1.00 45.56 194 THR A N 1
ATOM 1499 C CA . THR A 1 194 ? -0.463 -0.540 -20.620 1.00 45.56 194 THR A CA 1
ATOM 1500 C C . THR A 1 194 ? 0.894 -0.521 -19.917 1.00 45.56 194 THR A C 1
ATOM 1502 O O . THR A 1 194 ? 1.448 0.543 -19.647 1.00 45.56 194 THR A O 1
ATOM 1505 N N . GLY A 1 195 ? 1.474 -1.690 -19.639 1.00 53.75 195 GLY A N 1
ATOM 1506 C CA . GLY A 1 195 ? 2.881 -1.763 -19.278 1.00 53.75 195 GLY A CA 1
ATOM 1507 C C . GLY A 1 195 ? 3.747 -1.646 -20.521 1.00 53.75 195 GLY A C 1
ATOM 1508 O O . GLY A 1 195 ? 3.786 -2.565 -21.334 1.00 53.75 195 GLY A O 1
ATOM 1509 N N . THR A 1 196 ? 4.488 -0.546 -20.636 1.00 54.72 196 THR A N 1
ATOM 1510 C CA . THR A 1 196 ? 5.473 -0.344 -21.706 1.00 54.72 196 THR A CA 1
ATOM 1511 C C . THR A 1 196 ? 6.450 -1.515 -21.939 1.00 54.72 196 THR A C 1
ATOM 1513 O O . THR A 1 196 ? 6.779 -1.693 -23.111 1.00 54.72 196 THR A O 1
ATOM 1516 N N . PRO A 1 197 ? 6.873 -2.354 -20.955 1.00 60.91 197 PRO A N 1
ATOM 1517 C CA . PRO A 1 197 ? 7.752 -3.490 -21.257 1.00 60.91 197 PRO A CA 1
ATOM 1518 C C . PRO A 1 197 ? 7.108 -4.549 -22.170 1.00 60.91 197 PRO A C 1
ATOM 1520 O O . PRO A 1 197 ? 7.721 -4.890 -23.182 1.00 60.91 197 PRO A O 1
ATOM 1523 N N . ILE A 1 198 ? 5.863 -4.993 -21.917 1.00 66.56 198 ILE A N 1
ATOM 1524 C CA . ILE A 1 198 ? 5.195 -5.992 -22.785 1.00 66.56 198 ILE A CA 1
ATOM 1525 C C . ILE A 1 198 ? 5.037 -5.458 -24.190 1.00 66.56 198 ILE A C 1
ATOM 1527 O O . ILE A 1 198 ? 5.293 -6.183 -25.139 1.00 66.56 198 ILE A O 1
ATOM 1531 N N . LEU A 1 199 ? 4.598 -4.207 -24.341 1.00 66.44 199 LEU A N 1
ATOM 1532 C CA . LEU A 1 199 ? 4.338 -3.670 -25.671 1.00 66.44 199 LEU A CA 1
ATOM 1533 C C . LEU A 1 199 ? 5.633 -3.626 -26.493 1.00 66.44 199 LEU A C 1
ATOM 1535 O O . LEU A 1 199 ? 5.632 -4.033 -27.650 1.00 66.44 199 LEU A O 1
ATOM 1539 N N . SER A 1 200 ? 6.749 -3.207 -25.884 1.00 69.88 200 SER A N 1
ATOM 1540 C CA . SER A 1 200 ? 8.049 -3.218 -26.558 1.00 69.88 200 SER A CA 1
ATOM 1541 C C . SER A 1 200 ? 8.538 -4.629 -26.884 1.00 69.88 200 SER A C 1
ATOM 1543 O O . SER A 1 200 ? 8.977 -4.869 -28.006 1.00 69.88 200 SER A O 1
ATOM 1545 N N . GLU A 1 201 ? 8.419 -5.580 -25.957 1.00 72.00 201 GLU A N 1
ATOM 1546 C CA . GLU A 1 201 ? 8.869 -6.957 -26.183 1.00 72.00 201 GLU A CA 1
ATOM 1547 C C . GLU A 1 201 ? 7.975 -7.703 -27.174 1.00 72.00 201 GLU A C 1
ATOM 1549 O O . GLU A 1 201 ? 8.477 -8.431 -28.023 1.00 72.00 201 GLU A O 1
ATOM 1554 N N . ALA A 1 202 ? 6.663 -7.479 -27.133 1.00 77.06 202 ALA A N 1
ATOM 1555 C CA . ALA A 1 202 ? 5.707 -8.036 -28.079 1.00 77.06 202 ALA A CA 1
ATOM 1556 C C . ALA A 1 202 ? 5.920 -7.474 -29.489 1.00 77.06 202 ALA A C 1
ATOM 1558 O O . ALA A 1 202 ? 5.808 -8.222 -30.460 1.00 77.06 202 ALA A O 1
ATOM 1559 N N . VAL A 1 203 ? 6.271 -6.188 -29.620 1.00 80.25 203 VAL A N 1
ATOM 1560 C CA . VAL A 1 203 ? 6.663 -5.591 -30.907 1.00 80.25 203 VAL A CA 1
ATOM 1561 C C . VAL A 1 203 ? 7.952 -6.227 -31.425 1.00 80.25 203 VAL A C 1
ATOM 1563 O O . VAL A 1 203 ? 7.998 -6.598 -32.594 1.00 80.25 203 VAL A O 1
ATOM 1566 N N . VAL A 1 204 ? 8.964 -6.415 -30.570 1.00 80.69 204 VAL A N 1
ATOM 1567 C CA . VAL A 1 204 ? 10.225 -7.094 -30.927 1.00 80.69 204 VAL A CA 1
ATOM 1568 C C . VAL A 1 204 ? 9.988 -8.553 -31.327 1.00 80.69 204 VAL A C 1
ATOM 1570 O O . VAL A 1 204 ? 10.539 -9.027 -32.319 1.00 80.69 204 VAL A O 1
ATOM 1573 N N . PHE A 1 205 ? 9.135 -9.270 -30.601 1.00 81.62 205 PHE A N 1
ATOM 1574 C CA . PHE A 1 205 ? 8.765 -10.646 -30.915 1.00 81.62 205 PHE A CA 1
ATOM 1575 C C . PHE A 1 205 ? 8.002 -10.732 -32.245 1.00 81.62 205 PHE A C 1
ATOM 1577 O O . PHE A 1 205 ? 8.330 -11.552 -33.101 1.00 81.62 205 PHE A O 1
ATOM 1584 N N . SER A 1 206 ? 7.031 -9.841 -32.459 1.00 81.25 206 SER A N 1
ATOM 1585 C CA . SER A 1 206 ? 6.222 -9.797 -33.684 1.00 81.25 206 SER A CA 1
ATOM 1586 C C . SER A 1 206 ? 7.051 -9.405 -34.908 1.00 81.25 206 SER A C 1
ATOM 1588 O O . SER A 1 206 ? 6.890 -10.004 -35.970 1.00 81.25 206 SER A O 1
ATOM 1590 N N . SER A 1 207 ? 7.970 -8.443 -34.775 1.00 80.88 207 SER A N 1
ATOM 1591 C CA . SER A 1 207 ? 8.879 -8.051 -35.858 1.00 80.88 207 SER A CA 1
ATOM 1592 C C . SER A 1 207 ? 9.884 -9.157 -36.184 1.00 80.88 207 SER A C 1
ATOM 1594 O O . SER A 1 207 ? 10.166 -9.394 -37.357 1.00 80.88 207 SER A O 1
ATOM 1596 N N . SER A 1 208 ? 10.348 -9.897 -35.174 1.00 81.19 208 SER A N 1
ATOM 1597 C CA . SER A 1 208 ? 11.203 -11.074 -35.357 1.00 81.19 208 SER A CA 1
ATOM 1598 C C . SER A 1 208 ? 10.463 -12.205 -36.078 1.00 81.19 208 SER A C 1
ATOM 1600 O O . SER A 1 208 ? 10.987 -12.770 -37.035 1.00 81.19 208 SER A O 1
ATOM 1602 N N . LEU A 1 209 ? 9.213 -12.495 -35.700 1.00 81.88 209 LEU A N 1
ATOM 1603 C CA . LEU A 1 209 ? 8.352 -13.448 -36.412 1.00 81.88 209 LEU A CA 1
ATOM 1604 C C . LEU A 1 209 ? 8.115 -13.031 -37.866 1.00 81.88 209 LEU A C 1
ATOM 1606 O O . LEU A 1 209 ? 8.233 -13.856 -38.773 1.00 81.88 209 LEU A O 1
ATOM 1610 N N . LEU A 1 210 ? 7.833 -11.748 -38.098 1.00 82.81 210 LEU A N 1
ATOM 1611 C CA . LEU A 1 210 ? 7.657 -11.211 -39.442 1.00 82.81 210 LEU A CA 1
ATOM 1612 C C . LEU A 1 210 ? 8.941 -11.380 -40.270 1.00 82.81 210 LEU A C 1
ATOM 1614 O O . LEU A 1 210 ? 8.882 -11.895 -41.385 1.00 82.81 210 LEU A O 1
ATOM 1618 N N . ALA A 1 211 ? 10.108 -11.058 -39.709 1.00 79.19 211 ALA A N 1
ATOM 1619 C CA . ALA A 1 211 ? 11.400 -11.253 -40.365 1.00 79.19 211 ALA A CA 1
ATOM 1620 C C . ALA A 1 211 ? 11.677 -12.732 -40.698 1.00 79.19 211 ALA A C 1
ATOM 1622 O O . ALA A 1 211 ? 12.137 -13.033 -41.800 1.00 79.19 211 ALA A O 1
ATOM 1623 N N . ILE A 1 212 ? 11.330 -13.663 -39.801 1.00 79.31 212 ILE A N 1
ATOM 1624 C CA . ILE A 1 212 ? 11.410 -15.117 -40.030 1.00 79.31 212 ILE A CA 1
ATOM 1625 C C . ILE A 1 212 ? 10.517 -15.523 -41.210 1.00 79.31 212 ILE A C 1
ATOM 1627 O O . ILE A 1 212 ? 10.965 -16.247 -42.102 1.00 79.31 212 ILE A O 1
ATOM 1631 N N . THR A 1 213 ? 9.266 -15.048 -41.245 1.00 78.94 213 THR A N 1
ATOM 1632 C CA . THR A 1 213 ? 8.325 -15.371 -42.332 1.00 78.94 213 THR A CA 1
ATOM 1633 C C . THR A 1 213 ? 8.765 -14.801 -43.681 1.00 78.94 213 THR A C 1
ATOM 1635 O O . THR A 1 213 ? 8.769 -15.535 -44.667 1.00 78.94 213 THR A O 1
ATOM 1638 N N . ILE A 1 214 ? 9.227 -13.546 -43.726 1.00 78.00 214 ILE A N 1
ATOM 1639 C CA . ILE A 1 214 ? 9.751 -12.907 -44.943 1.00 78.00 214 ILE A CA 1
ATOM 1640 C C . ILE A 1 214 ? 11.007 -13.636 -45.437 1.00 78.00 214 ILE A C 1
ATOM 1642 O O . ILE A 1 214 ? 11.117 -13.931 -46.626 1.00 78.00 214 ILE A O 1
ATOM 1646 N N . SER A 1 215 ? 11.919 -14.007 -44.533 1.00 72.31 215 SER A N 1
ATOM 1647 C CA . SER A 1 215 ? 13.147 -14.737 -44.884 1.00 72.31 215 SER A CA 1
ATOM 1648 C C . SER A 1 215 ? 12.855 -16.129 -45.456 1.00 72.31 215 SER A C 1
ATOM 1650 O O . SER A 1 215 ? 13.583 -16.600 -46.324 1.00 72.31 215 SER A O 1
ATOM 1652 N N . ARG A 1 216 ? 11.766 -16.786 -45.025 1.00 71.69 216 ARG A N 1
ATOM 1653 C CA . ARG A 1 216 ? 11.329 -18.076 -45.593 1.00 71.69 216 ARG A CA 1
ATOM 1654 C C . ARG A 1 216 ? 10.603 -17.958 -46.932 1.00 71.69 216 ARG A C 1
ATOM 1656 O O . ARG A 1 216 ? 10.644 -18.912 -47.705 1.00 71.69 216 ARG A O 1
ATOM 1663 N N . LEU A 1 217 ? 9.944 -16.830 -47.188 1.00 72.88 217 LEU A N 1
ATOM 1664 C CA . LEU A 1 217 ? 9.225 -16.555 -48.436 1.00 72.88 217 LEU A CA 1
ATOM 1665 C C . LEU A 1 217 ? 10.132 -15.963 -49.530 1.00 72.88 217 LEU A C 1
ATOM 1667 O O . LEU A 1 217 ? 9.739 -15.943 -50.694 1.00 72.88 217 LEU A O 1
ATOM 1671 N N . SER A 1 218 ? 11.337 -15.499 -49.181 1.00 68.56 218 SER A N 1
ATOM 1672 C CA . SER A 1 218 ? 12.288 -14.938 -50.142 1.00 68.56 218 SER A CA 1
ATOM 1673 C C . SER A 1 218 ? 12.902 -16.028 -51.040 1.00 68.56 218 SER A C 1
ATOM 1675 O O . SER A 1 218 ? 13.500 -16.981 -50.530 1.00 68.56 218 SER A O 1
ATOM 1677 N N . PRO A 1 219 ? 12.821 -15.893 -52.377 1.00 59.81 219 PRO A N 1
ATOM 1678 C CA . PRO A 1 219 ? 13.425 -16.840 -53.313 1.00 59.81 219 PRO A CA 1
ATOM 1679 C C . PRO A 1 219 ? 14.961 -16.734 -53.385 1.00 59.81 219 PRO A C 1
ATOM 1681 O O . PRO A 1 219 ? 15.605 -17.643 -53.903 1.00 59.81 219 PRO A O 1
ATOM 1684 N N . ASN A 1 220 ? 15.564 -15.666 -52.845 1.00 63.06 220 ASN A N 1
ATOM 1685 C CA . ASN A 1 220 ? 17.013 -15.440 -52.865 1.00 63.06 220 ASN A CA 1
ATOM 1686 C C . ASN A 1 220 ? 17.659 -15.859 -51.533 1.00 63.06 220 ASN A C 1
ATOM 1688 O O . ASN A 1 220 ? 17.729 -15.078 -50.582 1.00 63.06 220 ASN A O 1
ATOM 1692 N N . ARG A 1 221 ? 18.148 -17.104 -51.469 1.00 62.69 221 ARG A N 1
ATOM 1693 C CA . ARG A 1 221 ? 18.864 -17.657 -50.306 1.00 62.69 221 ARG A CA 1
ATOM 1694 C C . ARG A 1 221 ? 20.367 -17.396 -50.416 1.00 62.69 221 ARG A C 1
ATOM 1696 O O . ARG A 1 221 ? 21.107 -18.205 -50.965 1.00 62.69 221 ARG A O 1
ATOM 1703 N N . GLY A 1 222 ? 20.805 -16.240 -49.924 1.00 69.38 222 GLY A N 1
ATOM 1704 C CA . GLY A 1 222 ? 22.223 -15.936 -49.690 1.00 69.38 222 GLY A CA 1
ATOM 1705 C C . GLY A 1 222 ? 22.597 -16.073 -48.209 1.00 69.38 222 GLY A C 1
ATOM 1706 O O . GLY A 1 222 ? 21.721 -16.009 -47.348 1.00 69.38 222 GLY A O 1
ATOM 1707 N N . SER A 1 223 ? 23.893 -16.171 -47.893 1.00 68.06 223 SER A N 1
ATOM 1708 C CA . SER A 1 223 ? 24.403 -16.316 -46.510 1.00 68.06 223 SER A CA 1
ATOM 1709 C C . SER A 1 223 ? 23.928 -15.216 -45.545 1.00 68.06 223 SER A C 1
ATOM 1711 O O . SER A 1 223 ? 23.744 -15.457 -44.354 1.00 68.06 223 SER A O 1
ATOM 1713 N N . MET A 1 224 ? 23.666 -14.011 -46.059 1.00 67.50 224 MET A N 1
ATOM 1714 C CA . MET A 1 224 ? 23.115 -12.888 -45.294 1.00 67.50 224 MET A CA 1
ATOM 1715 C C . MET A 1 224 ? 21.655 -13.117 -44.858 1.00 67.50 224 MET A C 1
ATOM 1717 O O . MET A 1 224 ? 21.264 -12.675 -43.781 1.00 67.50 224 MET A O 1
ATOM 1721 N N . SER A 1 225 ? 20.860 -13.842 -45.654 1.00 69.88 225 SER A N 1
ATOM 1722 C CA . SER A 1 225 ? 19.475 -14.204 -45.318 1.00 69.88 225 SER A CA 1
ATOM 1723 C C . SER A 1 225 ? 19.427 -15.214 -44.170 1.00 69.88 225 SER A C 1
ATOM 1725 O O . SER A 1 225 ? 18.594 -15.091 -43.274 1.00 69.88 225 SER A O 1
ATOM 1727 N N . ASP A 1 226 ? 20.351 -16.178 -44.157 1.00 74.56 226 ASP A N 1
ATOM 1728 C CA . ASP A 1 226 ? 20.442 -17.187 -43.096 1.00 74.56 226 ASP A CA 1
ATOM 1729 C C . ASP A 1 226 ? 20.911 -16.573 -41.766 1.00 74.56 226 ASP A C 1
ATOM 1731 O O . ASP A 1 226 ? 20.389 -16.915 -40.704 1.00 74.56 226 ASP A O 1
ATOM 1735 N N . ALA A 1 227 ? 21.833 -15.604 -41.815 1.00 75.12 227 ALA A N 1
ATOM 1736 C CA . ALA A 1 227 ? 22.275 -14.864 -40.633 1.00 75.12 227 ALA A CA 1
ATOM 1737 C C . ALA A 1 227 ? 21.147 -14.016 -40.017 1.00 75.12 227 ALA A C 1
ATOM 1739 O O . ALA A 1 227 ? 20.939 -14.054 -38.805 1.00 75.12 227 ALA A O 1
ATOM 1740 N N . LEU A 1 228 ? 20.378 -13.290 -40.837 1.00 74.81 228 LEU A N 1
ATOM 1741 C CA . LEU A 1 228 ? 19.232 -12.502 -40.364 1.00 74.81 228 LEU A CA 1
ATOM 1742 C C . LEU A 1 228 ? 18.110 -13.389 -39.811 1.00 74.81 228 LEU A C 1
ATOM 1744 O O . LEU A 1 228 ? 17.506 -13.046 -38.794 1.00 74.81 228 LEU A O 1
ATOM 1748 N N . PHE A 1 229 ? 17.871 -14.550 -40.427 1.00 79.25 229 PHE A N 1
ATOM 1749 C CA . PHE A 1 229 ? 16.945 -15.554 -39.909 1.00 79.25 229 PHE A CA 1
ATOM 1750 C C . PHE A 1 229 ? 17.385 -16.074 -38.535 1.00 79.25 229 PHE A C 1
ATOM 1752 O O . PHE A 1 229 ? 16.572 -16.125 -37.613 1.00 79.25 229 PHE A O 1
ATOM 1759 N N . ALA A 1 230 ? 18.666 -16.421 -38.376 1.00 80.00 230 ALA A N 1
ATOM 1760 C CA . ALA A 1 230 ? 19.209 -16.881 -37.101 1.00 80.00 230 ALA A CA 1
ATOM 1761 C C . ALA A 1 230 ? 19.108 -15.799 -36.013 1.00 80.00 230 ALA A C 1
ATOM 1763 O O . ALA A 1 230 ? 18.685 -16.097 -34.898 1.00 80.00 230 ALA A O 1
ATOM 1764 N N . ILE A 1 231 ? 19.414 -14.539 -36.344 1.00 82.00 231 ILE A N 1
ATOM 1765 C CA . ILE A 1 231 ? 19.261 -13.401 -35.426 1.00 82.00 231 ILE A CA 1
ATOM 1766 C C . ILE A 1 231 ? 17.797 -13.246 -35.007 1.00 82.00 231 ILE A C 1
ATOM 1768 O O . ILE A 1 231 ? 17.515 -13.210 -33.813 1.00 82.00 231 ILE A O 1
ATOM 1772 N N . ALA A 1 232 ? 16.860 -13.227 -35.958 1.00 81.06 232 ALA A N 1
ATOM 1773 C CA . ALA A 1 232 ? 15.436 -13.093 -35.659 1.00 81.06 232 ALA A CA 1
ATOM 1774 C C . ALA A 1 232 ? 14.909 -14.263 -34.807 1.00 81.06 232 ALA A C 1
ATOM 1776 O O . ALA A 1 232 ? 14.135 -14.049 -33.874 1.00 81.06 232 ALA A O 1
ATOM 1777 N N . LEU A 1 233 ? 15.365 -15.492 -35.068 1.00 82.69 233 LEU A N 1
ATOM 1778 C CA . LEU A 1 233 ? 15.023 -16.665 -34.261 1.00 82.69 233 LEU A CA 1
ATOM 1779 C C . LEU A 1 233 ? 15.524 -16.520 -32.818 1.00 82.69 233 LEU A C 1
ATOM 1781 O O . LEU A 1 233 ? 14.765 -16.757 -31.881 1.00 82.69 233 LEU A O 1
ATOM 1785 N N . VAL A 1 234 ? 16.776 -16.094 -32.634 1.00 84.12 234 VAL A N 1
ATOM 1786 C CA . VAL A 1 234 ? 17.364 -15.861 -31.308 1.00 84.12 234 VAL A CA 1
ATOM 1787 C C . VAL A 1 234 ? 16.633 -14.730 -30.583 1.00 84.12 234 VAL A C 1
ATOM 1789 O O . VAL A 1 234 ? 16.279 -14.881 -29.416 1.00 84.12 234 VAL A O 1
ATOM 1792 N N . THR A 1 235 ? 16.327 -13.621 -31.259 1.00 79.94 235 THR A N 1
ATOM 1793 C CA . THR A 1 235 ? 15.575 -12.503 -30.671 1.00 79.94 235 THR A CA 1
ATOM 1794 C C . THR A 1 235 ? 14.154 -12.913 -30.265 1.00 79.94 235 THR A C 1
ATOM 1796 O O . THR A 1 235 ? 13.701 -12.560 -29.173 1.00 79.94 235 THR A O 1
ATOM 1799 N N . ALA A 1 236 ? 13.458 -13.712 -31.081 1.00 80.56 236 ALA A N 1
ATOM 1800 C CA . ALA A 1 236 ? 12.150 -14.269 -30.732 1.00 80.56 236 ALA A CA 1
ATOM 1801 C C . ALA A 1 236 ? 12.233 -15.235 -29.535 1.00 80.56 236 ALA A C 1
ATOM 1803 O O . ALA A 1 236 ? 11.416 -15.163 -28.617 1.00 80.56 236 ALA A O 1
ATOM 1804 N N . ALA A 1 237 ? 13.250 -16.101 -29.506 1.00 83.06 237 ALA A N 1
ATOM 1805 C CA . ALA A 1 237 ? 13.468 -17.048 -28.415 1.00 83.06 237 ALA A CA 1
ATOM 1806 C C . ALA A 1 237 ? 13.816 -16.355 -27.086 1.00 83.06 237 ALA A C 1
ATOM 1808 O O . ALA A 1 237 ? 13.421 -16.838 -26.029 1.00 83.06 237 ALA A O 1
ATOM 1809 N N . LEU A 1 238 ? 14.519 -15.218 -27.127 1.00 82.06 238 LEU A N 1
ATOM 1810 C CA . LEU A 1 238 ? 14.875 -14.438 -25.937 1.00 82.06 238 LEU A CA 1
ATOM 1811 C C . LEU A 1 238 ? 13.729 -13.552 -25.425 1.00 82.06 238 LEU A C 1
ATOM 1813 O O . LEU A 1 238 ? 13.626 -13.332 -24.220 1.00 82.06 238 LEU A O 1
ATOM 1817 N N . SER A 1 239 ? 12.857 -13.062 -26.309 1.00 79.88 239 SER A N 1
ATOM 1818 C CA . SER A 1 239 ? 11.722 -12.205 -25.927 1.00 79.88 239 SER A CA 1
ATOM 1819 C C . SER A 1 239 ? 10.537 -12.997 -25.368 1.00 79.88 239 SER A C 1
ATOM 1821 O O . SER A 1 239 ? 9.887 -12.540 -24.428 1.00 79.88 239 SER A O 1
ATOM 1823 N N . LEU A 1 240 ? 10.277 -14.209 -25.871 1.00 80.12 240 LEU A N 1
ATOM 1824 C CA . LEU A 1 240 ? 9.125 -15.012 -25.448 1.00 80.12 240 LEU A CA 1
ATOM 1825 C C . LEU A 1 240 ? 9.089 -15.313 -23.930 1.00 80.12 240 LEU A C 1
ATOM 1827 O O . LEU A 1 240 ? 8.035 -15.109 -23.325 1.00 80.12 240 LEU A O 1
ATOM 1831 N N . PRO A 1 241 ? 10.185 -15.737 -23.264 1.00 81.19 241 PRO A N 1
ATOM 1832 C CA . PRO A 1 241 ? 10.180 -15.972 -21.820 1.00 81.19 241 PRO A CA 1
ATOM 1833 C C . PRO A 1 241 ? 9.883 -14.715 -21.001 1.00 81.19 241 PRO A C 1
ATOM 1835 O O . PRO A 1 241 ? 9.254 -14.818 -19.949 1.00 81.19 241 PRO A O 1
ATOM 1838 N N . SER A 1 242 ? 10.322 -13.543 -21.469 1.00 74.75 242 SER A N 1
ATOM 1839 C CA . SER A 1 242 ? 10.082 -12.268 -20.788 1.00 74.75 242 SER A CA 1
ATOM 1840 C C . SER A 1 242 ? 8.609 -11.858 -20.890 1.00 74.75 242 SER A C 1
ATOM 1842 O O . SER A 1 242 ? 7.970 -11.608 -19.866 1.00 74.75 242 SER A O 1
ATOM 1844 N N . ILE A 1 243 ? 8.016 -11.986 -22.085 1.00 78.50 243 ILE A N 1
ATOM 1845 C CA . ILE A 1 243 ? 6.577 -11.779 -22.312 1.00 78.50 243 ILE A CA 1
ATOM 1846 C C . ILE A 1 243 ? 5.750 -12.723 -21.433 1.00 78.50 243 ILE A C 1
ATOM 1848 O O . ILE A 1 243 ? 4.828 -12.288 -20.744 1.00 78.50 243 ILE A O 1
ATOM 1852 N N . VAL A 1 244 ? 6.079 -14.021 -21.425 1.00 81.88 244 VAL A N 1
ATOM 1853 C CA . VAL A 1 244 ? 5.368 -15.017 -20.606 1.00 81.88 244 VAL A CA 1
ATOM 1854 C C . VAL A 1 244 ? 5.511 -14.696 -19.119 1.00 81.88 244 VAL A C 1
ATOM 1856 O O . VAL A 1 244 ? 4.520 -14.743 -18.390 1.00 81.88 244 VAL A O 1
ATOM 1859 N N . ARG A 1 245 ? 6.714 -14.334 -18.658 1.00 79.06 245 ARG A N 1
ATOM 1860 C CA . ARG A 1 245 ? 6.958 -13.953 -17.263 1.00 79.06 245 ARG A CA 1
ATOM 1861 C C . ARG A 1 245 ? 6.117 -12.745 -16.862 1.00 79.06 245 ARG A C 1
ATOM 1863 O O . ARG A 1 245 ? 5.486 -12.805 -15.809 1.00 79.06 245 ARG A O 1
ATOM 1870 N N . ASP A 1 246 ? 6.062 -11.699 -17.685 1.00 74.44 246 ASP A N 1
ATOM 1871 C CA . ASP A 1 246 ? 5.282 -10.503 -17.352 1.00 74.44 246 ASP A CA 1
ATOM 1872 C C . ASP A 1 246 ? 3.769 -10.766 -17.410 1.00 74.44 246 ASP A C 1
ATOM 1874 O O . ASP A 1 246 ? 3.027 -10.314 -16.540 1.00 74.44 246 ASP A O 1
ATOM 1878 N N . LEU A 1 247 ? 3.288 -11.580 -18.358 1.00 78.69 247 LEU A N 1
ATOM 1879 C CA . LEU A 1 247 ? 1.887 -12.021 -18.385 1.00 78.69 247 LEU A CA 1
ATOM 1880 C C . LEU A 1 247 ? 1.512 -12.813 -17.126 1.00 78.69 247 LEU A C 1
ATOM 1882 O O . LEU A 1 247 ? 0.461 -12.571 -16.530 1.00 78.69 247 LEU A O 1
ATOM 1886 N N . VAL A 1 248 ? 2.375 -13.738 -16.693 1.00 81.44 248 VAL A N 1
ATOM 1887 C CA . VAL A 1 248 ? 2.175 -14.505 -15.455 1.00 81.44 248 VAL A CA 1
ATOM 1888 C C . VAL A 1 248 ? 2.202 -13.583 -14.238 1.00 81.44 248 VAL A C 1
ATOM 1890 O O . VAL A 1 248 ? 1.343 -13.715 -13.365 1.00 81.44 248 VAL A O 1
ATOM 1893 N N . PHE A 1 249 ? 3.146 -12.642 -14.178 1.00 77.81 249 PHE A N 1
ATOM 1894 C CA . PHE A 1 249 ? 3.230 -11.654 -13.105 1.00 77.81 249 PHE A CA 1
ATOM 1895 C C . PHE A 1 249 ? 1.947 -10.816 -13.027 1.00 77.81 249 PHE A C 1
ATOM 1897 O O . PHE A 1 249 ? 1.315 -10.772 -11.976 1.00 77.81 249 PHE A O 1
ATOM 1904 N N . ARG A 1 250 ? 1.467 -10.271 -14.151 1.00 75.81 250 ARG A N 1
ATOM 1905 C CA . ARG A 1 250 ? 0.202 -9.515 -14.232 1.00 75.81 250 ARG A CA 1
ATOM 1906 C C . ARG A 1 250 ? -1.023 -10.333 -13.845 1.00 75.81 250 ARG A C 1
ATOM 1908 O O . ARG A 1 250 ? -1.926 -9.833 -13.178 1.00 75.81 250 ARG A O 1
ATOM 1915 N N . ALA A 1 251 ? -1.076 -11.598 -14.257 1.00 80.50 251 ALA A N 1
ATOM 1916 C CA . ALA A 1 251 ? -2.160 -12.490 -13.864 1.00 80.50 251 ALA A CA 1
ATOM 1917 C C . ALA A 1 251 ? -2.154 -12.736 -12.347 1.00 80.50 251 ALA A C 1
ATOM 1919 O O . ALA A 1 251 ? -3.215 -12.744 -11.718 1.00 80.50 251 ALA A O 1
ATOM 1920 N N . LYS A 1 252 ? -0.969 -12.904 -11.745 1.00 82.00 252 LYS A N 1
ATOM 1921 C CA . LYS A 1 252 ? -0.811 -13.041 -10.291 1.00 82.00 252 LYS A CA 1
ATOM 1922 C C . LYS A 1 252 ? -1.185 -11.755 -9.554 1.00 82.00 252 LYS A C 1
ATOM 1924 O O . LYS A 1 252 ? -1.969 -11.834 -8.613 1.00 82.00 252 LYS A O 1
ATOM 1929 N N . THR A 1 253 ? -0.714 -10.591 -9.999 1.00 80.12 253 THR A N 1
ATOM 1930 C CA . THR A 1 253 ? -1.046 -9.304 -9.365 1.00 80.12 253 THR A CA 1
ATOM 1931 C C . THR A 1 253 ? -2.534 -8.984 -9.485 1.00 80.12 253 THR A C 1
ATOM 1933 O O . THR A 1 253 ? -3.146 -8.580 -8.501 1.00 80.12 253 THR A O 1
ATOM 1936 N N . SER A 1 254 ? -3.165 -9.267 -10.631 1.00 83.31 254 SER A N 1
ATOM 1937 C CA . SER A 1 254 ? -4.621 -9.147 -10.803 1.00 83.31 254 SER A CA 1
ATOM 1938 C C . SER A 1 254 ? -5.396 -10.005 -9.799 1.00 83.31 254 SER A C 1
ATOM 1940 O O . SER A 1 254 ? -6.324 -9.521 -9.146 1.00 83.31 254 SER A O 1
ATOM 1942 N N . LYS A 1 255 ? -4.997 -11.274 -9.632 1.00 87.00 255 LYS A N 1
ATOM 1943 C CA . LYS A 1 255 ? -5.591 -12.164 -8.625 1.00 87.00 255 LYS A CA 1
ATOM 1944 C C . LYS A 1 255 ? -5.381 -11.628 -7.211 1.00 87.00 255 LYS A C 1
ATOM 1946 O O . LYS A 1 255 ? -6.334 -11.608 -6.441 1.00 87.00 255 LYS A O 1
ATOM 1951 N N . ALA A 1 256 ? -4.183 -11.142 -6.893 1.00 86.19 256 ALA A N 1
ATOM 1952 C CA . ALA A 1 256 ? -3.867 -10.575 -5.584 1.00 86.19 256 ALA A CA 1
ATOM 1953 C C . ALA A 1 256 ? -4.694 -9.320 -5.273 1.00 86.19 256 ALA A C 1
ATOM 1955 O O . ALA A 1 256 ? -5.239 -9.209 -4.180 1.00 86.19 256 ALA A O 1
ATOM 1956 N N . VAL A 1 257 ? -4.862 -8.394 -6.225 1.00 87.31 257 VAL A N 1
ATOM 1957 C CA . VAL A 1 257 ? -5.719 -7.206 -6.040 1.00 87.31 257 VAL A CA 1
ATOM 1958 C C . VAL A 1 257 ? -7.169 -7.612 -5.769 1.00 87.31 257 VAL A C 1
ATOM 1960 O O . VAL A 1 257 ? -7.781 -7.120 -4.824 1.00 87.31 257 VAL A O 1
ATOM 1963 N N . LYS A 1 258 ? -7.717 -8.546 -6.555 1.00 90.12 258 LYS A N 1
ATOM 1964 C CA . LYS A 1 258 ? -9.095 -9.026 -6.364 1.00 90.12 258 LYS A CA 1
ATOM 1965 C C . LYS A 1 258 ? -9.281 -9.768 -5.040 1.00 90.12 258 LYS A C 1
ATOM 1967 O O . LYS A 1 258 ? -10.337 -9.638 -4.429 1.00 90.12 258 LYS A O 1
ATOM 1972 N N . ALA A 1 259 ? -8.297 -10.554 -4.608 1.00 91.00 259 ALA A N 1
ATOM 1973 C CA . ALA A 1 259 ? -8.348 -11.262 -3.332 1.00 91.00 259 ALA A CA 1
ATOM 1974 C C . ALA A 1 259 ? -8.289 -10.286 -2.144 1.00 91.00 259 ALA A C 1
ATOM 1976 O O . ALA A 1 259 ? -9.117 -10.382 -1.243 1.00 91.00 259 ALA A O 1
ATOM 1977 N N . ARG A 1 260 ? -7.410 -9.276 -2.200 1.00 91.12 260 ARG A N 1
ATOM 1978 C CA . ARG A 1 260 ? -7.344 -8.183 -1.212 1.00 91.12 260 ARG A CA 1
ATOM 1979 C C . ARG A 1 260 ? -8.657 -7.420 -1.092 1.00 91.12 260 ARG A C 1
ATOM 1981 O O . ARG A 1 260 ? -9.181 -7.272 0.006 1.00 91.12 260 ARG A O 1
ATOM 1988 N N . ALA A 1 261 ? -9.218 -6.985 -2.222 1.00 92.19 261 ALA A N 1
ATOM 1989 C CA . ALA A 1 261 ? -10.489 -6.267 -2.236 1.00 92.19 261 ALA A CA 1
ATOM 1990 C C . ALA A 1 261 ? -11.626 -7.112 -1.635 1.00 92.19 261 ALA A C 1
ATOM 1992 O O . ALA A 1 261 ? -12.429 -6.598 -0.863 1.00 92.19 261 ALA A O 1
ATOM 1993 N N . ARG A 1 262 ? -11.669 -8.420 -1.929 1.00 94.31 262 ARG A N 1
ATOM 1994 C CA . ARG A 1 262 ? -12.646 -9.337 -1.321 1.00 94.31 262 ARG A CA 1
ATOM 1995 C C . ARG A 1 262 ? -12.489 -9.440 0.193 1.00 94.31 262 ARG A C 1
ATOM 1997 O O . ARG A 1 262 ? -13.503 -9.397 0.882 1.00 94.31 262 ARG A O 1
ATOM 2004 N N . LEU A 1 263 ? -11.259 -9.539 0.701 1.00 95.06 263 LEU A N 1
ATOM 2005 C CA . LEU A 1 263 ? -11.016 -9.581 2.142 1.00 95.06 263 LEU A CA 1
ATOM 2006 C C . LEU A 1 263 ? -11.455 -8.278 2.827 1.00 95.06 263 LEU A C 1
ATOM 2008 O O . LEU A 1 263 ? -12.144 -8.332 3.841 1.00 95.06 263 LEU A O 1
ATOM 2012 N N . LEU A 1 264 ? -11.112 -7.119 2.254 1.00 94.69 264 LEU A N 1
ATOM 2013 C CA . LEU A 1 264 ? -11.520 -5.809 2.779 1.00 94.69 264 LEU A CA 1
ATOM 2014 C C . LEU A 1 264 ? -13.048 -5.657 2.820 1.00 94.69 264 LEU A C 1
ATOM 2016 O O . LEU A 1 264 ? -13.589 -5.215 3.831 1.00 94.69 264 LEU A O 1
ATOM 2020 N N . LEU A 1 265 ? -13.748 -6.076 1.760 1.00 95.62 265 LEU A N 1
ATOM 2021 C CA . LEU A 1 265 ? -15.215 -6.066 1.716 1.00 95.62 265 LEU A CA 1
ATOM 2022 C C . LEU A 1 265 ? -15.830 -7.037 2.729 1.00 95.62 265 LEU A C 1
ATOM 2024 O O . LEU A 1 265 ? -16.815 -6.695 3.377 1.00 95.62 265 LEU A O 1
ATOM 2028 N N . ALA A 1 266 ? -15.254 -8.231 2.891 1.00 94.50 266 ALA A N 1
ATOM 2029 C CA . ALA A 1 266 ? -15.728 -9.204 3.873 1.00 94.50 266 ALA A CA 1
ATOM 2030 C C . ALA A 1 266 ? -15.555 -8.683 5.309 1.00 94.50 266 ALA A C 1
ATOM 2032 O O . ALA A 1 266 ? -16.487 -8.764 6.106 1.00 94.50 266 ALA A O 1
ATOM 2033 N N . ALA A 1 267 ? -14.400 -8.090 5.619 1.00 94.62 267 ALA A N 1
ATOM 2034 C CA . ALA A 1 267 ? -14.133 -7.452 6.904 1.00 94.62 267 ALA A CA 1
ATOM 2035 C C . ALA A 1 267 ? -15.068 -6.262 7.166 1.00 94.62 267 ALA A C 1
ATOM 2037 O O . ALA A 1 267 ? -15.681 -6.196 8.230 1.00 94.62 267 ALA A O 1
ATOM 2038 N N . SER A 1 268 ? -15.254 -5.377 6.182 1.00 95.38 268 SER A N 1
ATOM 2039 C CA . SER A 1 268 ? -16.210 -4.266 6.267 1.00 95.38 268 SER A CA 1
ATOM 2040 C C . SER A 1 268 ? -17.634 -4.761 6.533 1.00 95.38 268 SER A C 1
ATOM 2042 O O . SER A 1 268 ? -18.280 -4.326 7.488 1.00 95.38 268 SER A O 1
ATOM 2044 N N . SER A 1 269 ? -18.105 -5.736 5.749 1.00 94.44 269 SER A N 1
ATOM 2045 C CA . SER A 1 269 ? -19.430 -6.333 5.921 1.00 94.44 269 SER A CA 1
ATOM 2046 C C . SER A 1 269 ? -19.603 -6.945 7.307 1.00 94.44 269 SER A C 1
ATOM 2048 O O . SER A 1 269 ? -20.687 -6.839 7.873 1.00 94.44 269 SER A O 1
ATOM 2050 N N . GLN A 1 270 ? -18.561 -7.575 7.856 1.00 93.25 270 GLN A N 1
ATOM 2051 C CA . GLN A 1 270 ? -18.619 -8.173 9.184 1.00 93.25 270 GLN A CA 1
ATOM 2052 C C . GLN A 1 270 ? -18.745 -7.110 10.278 1.00 93.25 270 GLN A C 1
ATOM 2054 O O . GLN A 1 270 ? -19.614 -7.233 11.138 1.00 93.25 270 GLN A O 1
ATOM 2059 N N . ILE A 1 271 ? -17.936 -6.046 10.216 1.00 92.62 271 ILE A N 1
ATOM 2060 C CA . ILE A 1 271 ? -18.014 -4.923 11.163 1.00 92.62 271 ILE A CA 1
ATOM 2061 C C . ILE A 1 271 ? -19.395 -4.257 11.094 1.00 92.62 271 ILE A C 1
ATOM 2063 O O . ILE A 1 271 ? -19.994 -3.955 12.124 1.00 92.62 271 ILE A O 1
ATOM 2067 N N . LYS A 1 272 ? -19.938 -4.057 9.887 1.00 92.62 272 LYS A N 1
ATOM 2068 C CA . LYS A 1 272 ? -21.279 -3.483 9.695 1.00 92.62 272 LYS A CA 1
ATOM 2069 C C . LYS A 1 272 ? -22.378 -4.392 10.238 1.00 92.62 272 LYS A C 1
ATOM 2071 O O . LYS A 1 272 ? -23.270 -3.913 10.935 1.00 92.62 272 LYS A O 1
ATOM 2076 N N . ALA A 1 273 ? -22.305 -5.694 9.958 1.00 91.06 273 ALA A N 1
ATOM 2077 C CA . ALA A 1 273 ? -23.280 -6.675 10.433 1.00 91.06 273 ALA A CA 1
ATOM 2078 C C . ALA A 1 273 ? -23.310 -6.765 11.964 1.00 91.06 273 ALA A C 1
ATOM 2080 O O . ALA A 1 273 ? -24.378 -6.936 12.547 1.00 91.06 273 ALA A O 1
ATOM 2081 N N . SER A 1 274 ? -22.157 -6.597 12.614 1.00 87.50 274 SER A N 1
ATOM 2082 C CA . SER A 1 274 ? -22.048 -6.587 14.070 1.00 87.50 274 SER A CA 1
ATOM 2083 C C . SER A 1 274 ? -22.248 -5.204 14.705 1.00 87.50 274 SER A C 1
ATOM 2085 O O . SER A 1 274 ? -22.007 -5.036 15.899 1.00 87.50 274 SER A O 1
ATOM 2087 N N . GLN A 1 275 ? -22.679 -4.202 13.925 1.00 89.00 275 GLN A N 1
ATOM 2088 C CA . GLN A 1 275 ? -22.868 -2.814 14.371 1.00 89.00 275 GLN A CA 1
ATOM 2089 C C . GLN A 1 275 ? -21.618 -2.220 15.049 1.00 89.00 275 GLN A C 1
ATOM 2091 O O . GLN A 1 275 ? -21.709 -1.452 16.005 1.00 89.00 275 GLN A O 1
ATOM 2096 N N . GLY A 1 276 ? -20.429 -2.588 14.571 1.00 84.88 276 GLY A N 1
ATOM 2097 C CA . GLY A 1 276 ? -19.155 -2.125 15.119 1.00 84.88 276 GLY A CA 1
ATOM 2098 C C . GLY A 1 276 ? -18.677 -2.875 16.364 1.00 84.88 276 GLY A C 1
ATOM 2099 O O . GLY A 1 276 ? -17.639 -2.512 16.906 1.00 84.88 276 GLY A O 1
ATOM 2100 N N . VAL A 1 277 ? -19.383 -3.918 16.815 1.00 86.69 277 VAL A N 1
ATOM 2101 C CA . VAL A 1 277 ? -19.001 -4.709 17.995 1.00 86.69 277 VAL A CA 1
ATOM 2102 C C . VAL A 1 277 ? -18.385 -6.029 17.545 1.00 86.69 277 VAL A C 1
ATOM 2104 O O . VAL A 1 277 ? -19.071 -6.890 17.002 1.00 86.69 277 VAL A O 1
ATOM 2107 N N . ILE A 1 278 ? -17.079 -6.207 17.740 1.00 85.44 278 ILE A N 1
ATOM 2108 C CA . ILE A 1 278 ? -16.380 -7.468 17.459 1.00 85.44 278 ILE A CA 1
ATOM 2109 C C . ILE A 1 278 ? -15.561 -7.837 18.687 1.00 85.44 278 ILE A C 1
ATOM 2111 O O . ILE A 1 278 ? -14.683 -7.086 19.091 1.00 85.44 278 ILE A O 1
ATOM 2115 N N . THR A 1 279 ? -15.844 -9.005 19.257 1.00 82.69 279 THR A N 1
ATOM 2116 C CA . THR A 1 279 ? -15.172 -9.528 20.460 1.00 82.69 279 THR A CA 1
ATOM 2117 C C . THR A 1 279 ? -14.316 -10.761 20.170 1.00 82.69 279 THR A C 1
ATOM 2119 O O . THR A 1 279 ? -13.549 -11.219 21.012 1.00 82.69 279 THR A O 1
ATOM 2122 N N . SER A 1 280 ? -14.436 -11.328 18.968 1.00 87.81 280 SER A N 1
ATOM 2123 C CA . SER A 1 280 ? -13.686 -12.513 18.567 1.00 87.81 280 SER A CA 1
ATOM 2124 C C . SER A 1 280 ? -12.253 -12.132 18.190 1.00 87.81 280 SER A C 1
ATOM 2126 O O . SER A 1 280 ? -12.023 -11.560 17.125 1.00 87.81 280 SER A O 1
ATOM 2128 N N . ALA A 1 281 ? -11.284 -12.507 19.032 1.00 88.00 281 ALA A N 1
ATOM 2129 C CA . ALA A 1 281 ? -9.855 -12.334 18.764 1.00 88.00 281 ALA A CA 1
ATOM 2130 C C . ALA A 1 281 ? -9.420 -12.772 17.345 1.00 88.00 281 ALA A C 1
ATOM 2132 O O . ALA A 1 281 ? -8.801 -11.959 16.659 1.00 88.00 281 ALA A O 1
ATOM 2133 N N . PRO A 1 282 ? -9.791 -13.966 16.827 1.00 90.69 282 PRO A N 1
ATOM 2134 C CA . PRO A 1 282 ? -9.401 -14.354 15.471 1.00 90.69 282 PRO A CA 1
ATOM 2135 C C . PRO A 1 282 ? -10.050 -13.487 14.380 1.00 90.69 282 PRO A C 1
ATOM 2137 O O . PRO A 1 282 ? -9.449 -13.290 13.328 1.00 90.69 282 PRO A O 1
ATOM 2140 N N . MET A 1 283 ? -11.243 -12.918 14.600 1.00 90.31 283 MET A N 1
ATOM 2141 C CA . MET A 1 283 ? -11.815 -11.951 13.649 1.00 90.31 283 MET A CA 1
ATOM 2142 C C . MET A 1 283 ? -11.035 -10.633 13.650 1.00 90.31 283 MET A C 1
ATOM 2144 O O . MET A 1 283 ? -10.775 -10.079 12.582 1.00 90.31 283 MET A O 1
ATOM 2148 N N . ILE A 1 284 ? -10.637 -10.150 14.831 1.00 91.75 284 ILE A N 1
ATOM 2149 C CA . ILE A 1 284 ? -9.836 -8.928 14.987 1.00 91.75 284 ILE A CA 1
ATOM 2150 C C . ILE A 1 284 ? -8.486 -9.090 14.280 1.00 91.75 284 ILE A C 1
ATOM 2152 O O . ILE A 1 284 ? -8.088 -8.205 13.526 1.00 91.75 284 ILE A O 1
ATOM 2156 N N . GLU A 1 285 ? -7.831 -10.243 14.430 1.00 91.75 285 GLU A N 1
ATOM 2157 C CA . GLU A 1 285 ? -6.580 -10.560 13.729 1.00 91.75 285 GLU A CA 1
ATOM 2158 C C . GLU A 1 285 ? -6.742 -10.562 12.202 1.00 91.75 285 GLU A C 1
ATOM 2160 O O . GLU A 1 285 ? -5.863 -10.085 11.483 1.00 91.75 285 GLU A O 1
ATOM 2165 N N . ILE A 1 286 ? -7.865 -11.067 11.676 1.00 92.94 286 ILE A N 1
ATOM 2166 C CA . ILE A 1 286 ? -8.125 -11.050 10.229 1.00 92.94 286 ILE A CA 1
ATOM 2167 C C . ILE A 1 286 ? -8.383 -9.621 9.726 1.00 92.94 286 ILE A C 1
ATOM 2169 O O . ILE A 1 286 ? -7.912 -9.262 8.644 1.00 92.94 286 ILE A O 1
ATOM 2173 N N . ILE A 1 287 ? -9.088 -8.788 10.496 1.00 93.12 287 ILE A N 1
ATOM 2174 C CA . ILE A 1 287 ? -9.314 -7.370 10.167 1.00 93.12 287 ILE A CA 1
ATOM 2175 C C . ILE A 1 287 ? -7.989 -6.602 10.170 1.00 93.12 287 ILE A C 1
ATOM 2177 O O . ILE A 1 287 ? -7.694 -5.852 9.238 1.00 93.12 287 ILE A O 1
ATOM 2181 N N . GLU A 1 288 ? -7.164 -6.828 11.188 1.00 92.81 288 GLU A N 1
ATOM 2182 C CA . GLU A 1 288 ? -5.818 -6.275 11.295 1.00 92.81 288 GLU A CA 1
ATOM 2183 C C . GLU A 1 288 ? -4.946 -6.701 10.108 1.00 92.81 288 GLU A C 1
ATOM 2185 O O . GLU A 1 288 ? -4.327 -5.856 9.460 1.00 92.81 288 GLU A O 1
ATOM 2190 N N . PHE A 1 289 ? -4.967 -7.988 9.753 1.00 92.75 289 PHE A N 1
ATOM 2191 C CA . PHE A 1 289 ? -4.282 -8.511 8.573 1.00 92.75 289 PHE A CA 1
ATOM 2192 C C . PHE A 1 289 ? -4.755 -7.822 7.283 1.00 92.75 289 PHE A C 1
ATOM 2194 O O . PHE A 1 289 ? -3.932 -7.400 6.469 1.00 92.75 289 PHE A O 1
ATOM 2201 N N . ALA A 1 290 ? -6.068 -7.651 7.102 1.00 91.44 290 ALA A N 1
ATOM 2202 C CA . ALA A 1 290 ? -6.631 -6.995 5.924 1.00 91.44 290 ALA A CA 1
ATOM 2203 C C . ALA A 1 290 ? -6.126 -5.549 5.762 1.00 91.44 290 ALA A C 1
ATOM 2205 O O . ALA A 1 290 ? -5.800 -5.129 4.651 1.00 91.44 290 ALA A O 1
ATOM 2206 N N . LEU A 1 291 ? -6.018 -4.807 6.868 1.00 90.56 291 LEU A N 1
ATOM 2207 C CA . LEU A 1 291 ? -5.557 -3.417 6.876 1.00 90.56 291 LEU A CA 1
ATOM 2208 C C . LEU A 1 291 ? -4.037 -3.284 6.732 1.00 90.56 291 LEU A C 1
ATOM 2210 O O . LEU A 1 291 ? -3.572 -2.374 6.048 1.00 90.56 291 LEU A O 1
ATOM 2214 N N . ARG A 1 292 ? -3.246 -4.183 7.328 1.00 89.25 292 ARG A N 1
ATOM 2215 C CA . ARG A 1 292 ? -1.780 -4.190 7.166 1.00 89.25 292 ARG A CA 1
ATOM 2216 C C . ARG A 1 292 ? -1.380 -4.502 5.724 1.00 89.25 292 ARG A C 1
ATOM 2218 O O . ARG A 1 292 ? -0.578 -3.794 5.117 1.00 89.25 292 ARG A O 1
ATOM 2225 N N . HIS A 1 293 ? -2.031 -5.478 5.100 1.00 86.44 293 HIS A N 1
ATOM 2226 C CA . HIS A 1 293 ? -1.652 -5.947 3.766 1.00 86.44 293 HIS A CA 1
ATOM 2227 C C . HIS A 1 293 ? -2.449 -5.301 2.616 1.00 86.44 293 HIS A C 1
ATOM 2229 O O . HIS A 1 293 ? -2.492 -5.832 1.503 1.00 86.44 293 HIS A O 1
ATOM 2235 N N . ARG A 1 294 ? -3.052 -4.122 2.838 1.00 74.50 294 ARG A N 1
ATOM 2236 C CA . ARG A 1 294 ? -3.829 -3.410 1.803 1.00 74.50 294 ARG A CA 1
ATOM 2237 C C . ARG A 1 294 ? -3.019 -3.051 0.546 1.00 74.50 294 ARG A C 1
ATOM 2239 O O . ARG A 1 294 ? -3.564 -3.105 -0.556 1.00 74.50 294 ARG A O 1
ATOM 2246 N N . HIS A 1 295 ? -1.721 -2.764 0.687 1.00 70.62 295 HIS A N 1
ATOM 2247 C CA . HIS A 1 295 ? -0.822 -2.404 -0.424 1.00 70.62 295 HIS A CA 1
ATOM 2248 C C . HIS A 1 295 ? 0.266 -3.438 -0.719 1.00 70.62 295 HIS A C 1
ATOM 2250 O O . HIS A 1 295 ? 0.956 -3.309 -1.725 1.00 70.62 295 HIS A O 1
ATOM 2256 N N . ASP A 1 296 ? 0.364 -4.492 0.086 1.00 70.19 296 ASP A N 1
ATOM 2257 C CA . ASP A 1 296 ? 1.445 -5.474 0.005 1.00 70.19 296 ASP A CA 1
ATOM 2258 C C . ASP A 1 296 ? 1.255 -6.492 -1.142 1.00 70.19 296 ASP A C 1
ATOM 2260 O O . ASP A 1 296 ? 0.135 -6.755 -1.596 1.00 70.19 296 ASP A O 1
ATOM 2264 N N . GLU A 1 297 ? 2.358 -7.079 -1.607 1.00 65.62 297 GLU A N 1
ATOM 2265 C CA . GLU A 1 297 ? 2.422 -8.121 -2.640 1.00 65.62 297 GLU A CA 1
ATOM 2266 C C . GLU A 1 297 ? 2.296 -9.546 -2.069 1.00 65.62 297 GLU A C 1
ATOM 2268 O O . GLU A 1 297 ? 2.694 -10.521 -2.712 1.00 65.62 297 GLU A O 1
ATOM 2273 N N . THR A 1 298 ? 1.713 -9.693 -0.875 1.00 71.50 298 THR A N 1
ATOM 2274 C CA . THR A 1 298 ? 1.471 -10.999 -0.250 1.00 71.50 298 THR A CA 1
ATOM 2275 C C . THR A 1 298 ? 0.742 -11.949 -1.209 1.00 71.50 298 THR A C 1
ATOM 2277 O O . THR A 1 298 ? -0.068 -11.538 -2.051 1.00 71.50 298 THR A O 1
ATOM 2280 N N . GLU A 1 299 ? 0.996 -13.254 -1.089 1.00 78.56 299 GLU A N 1
ATOM 2281 C CA . GLU A 1 299 ? 0.378 -14.232 -1.980 1.00 78.56 299 GLU A CA 1
ATOM 2282 C C . GLU A 1 299 ? -1.158 -14.175 -1.931 1.00 78.56 299 GLU A C 1
ATOM 2284 O O . GLU A 1 299 ? -1.777 -14.257 -0.870 1.00 78.56 299 GLU A O 1
ATOM 2289 N N . TYR A 1 300 ? -1.793 -14.123 -3.110 1.00 82.62 300 TYR A N 1
ATOM 2290 C CA . TYR A 1 300 ? -3.256 -14.050 -3.243 1.00 82.62 300 TYR A CA 1
ATOM 2291 C C . TYR A 1 300 ? -4.001 -15.159 -2.480 1.00 82.62 300 TYR A C 1
ATOM 2293 O O . TYR A 1 300 ? -5.110 -14.938 -1.999 1.00 82.62 300 TYR A O 1
ATOM 2301 N N . LYS A 1 301 ? -3.381 -16.340 -2.347 1.00 87.56 301 LYS A N 1
ATOM 2302 C CA . LYS A 1 301 ? -3.940 -17.490 -1.625 1.00 87.56 301 LYS A CA 1
ATOM 2303 C C . LYS A 1 301 ? -4.150 -17.196 -0.143 1.00 87.56 301 LYS A C 1
ATOM 2305 O O . LYS A 1 301 ? -5.132 -17.666 0.418 1.00 87.56 301 LYS A O 1
ATOM 2310 N N . THR A 1 302 ? -3.268 -16.408 0.469 1.00 89.50 302 THR A N 1
ATOM 2311 C CA . THR A 1 302 ? -3.376 -16.027 1.880 1.00 89.50 302 THR A CA 1
ATOM 2312 C C . THR A 1 302 ? -4.604 -15.152 2.106 1.00 89.50 302 THR A C 1
ATOM 2314 O O . THR A 1 302 ? -5.357 -15.389 3.044 1.00 89.50 302 THR A O 1
ATOM 2317 N N . PHE A 1 303 ? -4.869 -14.196 1.209 1.00 90.25 303 PHE A N 1
ATOM 2318 C CA . PHE A 1 303 ? -6.073 -13.361 1.280 1.00 90.25 303 PHE A CA 1
ATOM 2319 C C . PHE A 1 303 ? -7.357 -14.168 1.079 1.00 90.25 303 PHE A C 1
ATOM 2321 O O . PHE A 1 303 ? -8.329 -13.956 1.802 1.00 90.25 303 PHE A O 1
ATOM 2328 N N . ASP A 1 304 ? -7.365 -15.100 0.122 1.00 90.50 304 ASP A N 1
ATOM 2329 C CA . ASP A 1 304 ? -8.512 -15.983 -0.107 1.00 90.50 304 ASP A CA 1
ATOM 2330 C C . ASP A 1 304 ? -8.786 -16.861 1.121 1.00 90.50 304 ASP A C 1
ATOM 2332 O O . ASP A 1 304 ? -9.920 -16.923 1.587 1.00 90.50 304 ASP A O 1
ATOM 2336 N N . LEU A 1 305 ? -7.742 -17.460 1.700 1.00 92.81 305 LEU A N 1
ATOM 2337 C CA . LEU A 1 305 ? -7.844 -18.263 2.916 1.00 92.81 305 LEU A CA 1
ATOM 2338 C C . LEU A 1 305 ? -8.372 -17.440 4.098 1.00 92.81 305 LEU A C 1
ATOM 2340 O O . LEU A 1 305 ? -9.343 -17.845 4.726 1.00 92.81 305 LEU A O 1
ATOM 2344 N N . LYS A 1 306 ? -7.821 -16.244 4.342 1.00 92.62 306 LYS A N 1
ATOM 2345 C CA . LYS A 1 306 ? -8.292 -15.333 5.402 1.00 92.62 306 LYS A CA 1
ATOM 2346 C C . LYS A 1 306 ? -9.737 -14.874 5.191 1.00 92.62 306 LYS A C 1
ATOM 2348 O O . LYS A 1 306 ? -10.473 -14.691 6.155 1.00 92.62 306 LYS A O 1
ATOM 2353 N N . THR A 1 307 ? -10.163 -14.723 3.936 1.00 93.56 307 THR A N 1
ATOM 2354 C CA . THR A 1 307 ? -11.552 -14.376 3.601 1.00 93.56 307 THR A CA 1
ATOM 2355 C C . THR A 1 307 ? -12.504 -15.510 3.973 1.00 93.56 307 THR A C 1
ATOM 2357 O O . THR A 1 307 ? -13.559 -15.259 4.552 1.00 93.56 307 THR A O 1
ATOM 2360 N N . GLU A 1 308 ? -12.146 -16.754 3.654 1.00 92.62 308 GLU A N 1
ATOM 2361 C CA . GLU A 1 308 ? -12.966 -17.917 4.003 1.00 92.62 308 GLU A CA 1
ATOM 2362 C C . GLU A 1 308 ? -12.936 -18.209 5.511 1.00 92.62 308 GLU A C 1
ATOM 2364 O O . GLU A 1 308 ? -13.980 -18.520 6.078 1.00 92.62 308 GLU A O 1
ATOM 2369 N N . GLU A 1 309 ? -11.798 -18.016 6.189 1.00 92.06 309 GLU A N 1
ATOM 2370 C CA . GLU A 1 309 ? -11.715 -18.069 7.657 1.00 92.06 309 GLU A CA 1
ATOM 2371 C C . GLU A 1 309 ? -12.674 -17.064 8.307 1.00 92.06 309 GLU A C 1
ATOM 2373 O O . GLU A 1 309 ? -13.434 -17.433 9.200 1.00 92.06 309 GLU A O 1
ATOM 2378 N N . LEU A 1 310 ? -12.705 -15.815 7.829 1.00 92.38 310 LEU A N 1
ATOM 2379 C CA . LEU A 1 310 ? -13.602 -14.790 8.365 1.00 92.38 310 LEU A CA 1
ATOM 2380 C C . LEU A 1 310 ? -15.079 -15.163 8.189 1.00 92.38 310 LEU A C 1
ATOM 2382 O O . LEU A 1 310 ? -15.868 -15.001 9.119 1.00 92.38 310 LEU A O 1
ATOM 2386 N N . LYS A 1 311 ? -15.450 -15.688 7.015 1.00 90.94 311 LYS A N 1
ATOM 2387 C CA . LYS A 1 311 ? -16.815 -16.169 6.747 1.00 90.94 311 LYS A CA 1
ATOM 2388 C C . LYS A 1 311 ? -17.185 -17.375 7.609 1.00 90.94 311 LYS A C 1
ATOM 2390 O O . LYS A 1 311 ? -18.319 -17.478 8.062 1.00 90.94 311 LYS A O 1
ATOM 2395 N N . ALA A 1 312 ? -16.248 -18.295 7.829 1.00 88.25 312 ALA A N 1
ATOM 2396 C CA . ALA A 1 312 ? -16.482 -19.463 8.671 1.00 88.25 312 ALA A CA 1
ATOM 2397 C C . ALA A 1 312 ? -16.719 -19.047 10.129 1.00 88.25 312 ALA A C 1
ATOM 2399 O O . ALA A 1 312 ? -17.683 -19.504 10.747 1.00 88.25 312 ALA A O 1
ATOM 2400 N N . LEU A 1 313 ? -15.890 -18.128 10.638 1.00 87.94 313 LEU A N 1
ATOM 2401 C CA . LEU A 1 313 ? -16.029 -17.560 11.976 1.00 87.94 313 LEU A CA 1
ATOM 2402 C C . LEU A 1 313 ? -17.358 -16.813 12.138 1.00 87.94 313 LEU A C 1
ATOM 2404 O O . LEU A 1 313 ? -17.994 -16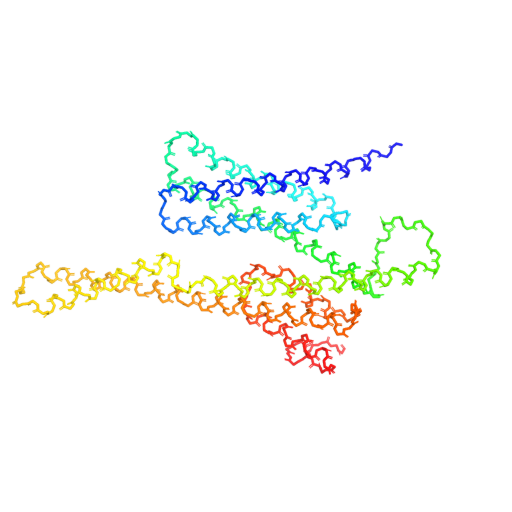.937 13.182 1.00 87.94 313 LEU A O 1
ATOM 2408 N N . SER A 1 314 ? -17.809 -16.067 11.122 1.00 83.94 314 SER A N 1
ATOM 2409 C CA . SER A 1 314 ? -19.086 -15.345 11.190 1.00 83.94 314 SER A CA 1
ATOM 2410 C C . SER A 1 314 ? -20.306 -16.265 11.122 1.00 83.94 314 SER A C 1
ATOM 2412 O O . SER A 1 314 ? -21.324 -15.971 11.743 1.00 83.94 314 SER A O 1
ATOM 2414 N N . ALA A 1 315 ? -20.196 -17.404 10.435 1.00 83.94 315 ALA A N 1
ATOM 2415 C CA . ALA A 1 315 ? -21.240 -18.425 10.372 1.00 83.94 315 ALA A CA 1
ATOM 2416 C C . ALA A 1 315 ? -21.282 -19.359 11.602 1.00 83.94 315 ALA A C 1
ATOM 2418 O O . ALA A 1 315 ? -22.153 -20.225 11.676 1.00 83.94 315 ALA A O 1
ATOM 2419 N N . GLY A 1 316 ? -20.351 -19.223 12.558 1.00 74.62 316 GLY A N 1
ATOM 2420 C CA . GLY A 1 316 ? -20.245 -20.119 13.718 1.00 74.62 316 GLY A CA 1
ATOM 2421 C C . GLY A 1 316 ? -19.745 -21.528 13.371 1.00 74.62 316 GLY A C 1
ATOM 2422 O O . GLY A 1 316 ? -19.890 -22.457 14.164 1.00 74.62 316 GLY A O 1
ATOM 2423 N N . THR A 1 317 ? -19.161 -21.702 12.185 1.00 60.56 317 THR A N 1
ATOM 2424 C CA . THR A 1 317 ? -18.569 -22.965 11.727 1.00 60.56 317 THR A CA 1
ATOM 2425 C C . THR A 1 317 ? -17.075 -23.009 12.053 1.00 60.56 317 THR A C 1
ATOM 2427 O O . THR A 1 317 ? -16.376 -22.027 11.797 1.00 60.56 317 THR A O 1
ATOM 2430 N N . PRO A 1 318 ? -16.541 -24.125 12.587 1.00 52.03 318 PRO A N 1
ATOM 2431 C CA . PRO A 1 318 ? -15.113 -24.229 12.865 1.00 52.03 318 PRO A CA 1
ATOM 2432 C C . PRO A 1 318 ? -14.292 -24.078 11.569 1.00 52.03 318 PRO A C 1
ATOM 2434 O O . PRO A 1 318 ? -14.691 -24.608 10.524 1.00 52.03 318 PRO A O 1
ATOM 2437 N N . PRO A 1 319 ? -13.154 -23.356 11.607 1.00 48.97 319 PRO A N 1
ATOM 2438 C CA . PRO A 1 319 ? -12.344 -23.101 10.423 1.00 48.97 319 PRO A CA 1
ATOM 2439 C C . PRO A 1 319 ? -11.825 -24.422 9.845 1.00 48.97 319 PRO A C 1
ATOM 2441 O O . PRO A 1 319 ? -11.179 -25.217 10.524 1.00 48.97 319 PRO A O 1
ATOM 2444 N N . SER A 1 320 ? -12.117 -24.668 8.570 1.00 46.34 320 SER A N 1
ATOM 2445 C CA . SER A 1 320 ? -11.647 -25.854 7.852 1.00 46.34 320 SER A CA 1
ATOM 2446 C C . SER A 1 320 ? -10.232 -25.600 7.312 1.00 46.34 320 SER A C 1
ATOM 2448 O O . SER A 1 320 ? -10.060 -25.198 6.165 1.00 46.34 320 SER A O 1
ATOM 2450 N N . GLY A 1 321 ? -9.216 -25.792 8.160 1.00 42.38 321 GLY A N 1
ATOM 2451 C CA . GLY A 1 321 ? -7.791 -25.615 7.843 1.00 42.38 321 GLY A CA 1
ATOM 2452 C C . GLY A 1 321 ? -6.877 -26.222 8.924 1.00 42.38 321 GLY A C 1
ATOM 2453 O O . GLY A 1 321 ? -7.365 -26.548 10.004 1.00 42.38 321 GLY A O 1
ATOM 2454 N N . PRO A 1 322 ? -5.566 -26.422 8.664 1.00 42.56 322 PRO A N 1
ATOM 2455 C CA . PRO A 1 322 ? -4.682 -27.312 9.441 1.00 42.56 322 PRO A CA 1
ATOM 2456 C C . PRO A 1 322 ? -4.392 -26.870 10.888 1.00 42.56 322 PRO A C 1
ATOM 2458 O O . PRO A 1 322 ? -3.664 -27.550 11.602 1.00 42.56 322 PRO A O 1
ATOM 2461 N N . THR A 1 323 ? -4.988 -25.778 11.353 1.00 41.72 323 THR A N 1
ATOM 2462 C CA . THR A 1 323 ? -4.949 -25.300 12.741 1.00 41.72 323 THR A CA 1
ATOM 2463 C C . THR A 1 323 ? -5.874 -26.073 13.693 1.00 41.72 323 THR A C 1
ATOM 2465 O O . THR A 1 323 ? -5.971 -25.724 14.863 1.00 41.72 323 THR A O 1
ATOM 2468 N N . ALA A 1 324 ? -6.518 -27.154 13.237 1.00 38.78 324 ALA A N 1
ATOM 2469 C CA . ALA A 1 324 ? -7.334 -28.044 14.071 1.00 38.78 324 ALA A CA 1
ATOM 2470 C C . ALA A 1 324 ? -6.530 -28.947 15.038 1.00 38.78 324 ALA A C 1
ATOM 2472 O O . ALA A 1 324 ? -7.110 -29.823 15.675 1.00 38.78 324 ALA A O 1
ATOM 2473 N N . ILE A 1 325 ? -5.212 -28.764 15.171 1.00 40.94 325 ILE A N 1
ATOM 2474 C CA . ILE A 1 325 ? -4.397 -29.510 16.137 1.00 40.94 325 ILE A CA 1
ATOM 2475 C C . ILE A 1 325 ? -3.624 -28.523 17.008 1.00 40.94 325 ILE A C 1
ATOM 2477 O O . ILE A 1 325 ? -2.564 -28.051 16.610 1.00 40.94 325 ILE A O 1
ATOM 2481 N N . ALA A 1 326 ? -4.172 -28.223 18.187 1.00 35.31 326 ALA A N 1
ATOM 2482 C CA . ALA A 1 326 ? -3.496 -28.367 19.484 1.00 35.31 326 ALA A CA 1
ATOM 2483 C C . ALA A 1 326 ? -4.234 -27.573 20.575 1.00 35.31 326 ALA A C 1
ATOM 2485 O O . ALA A 1 326 ? -3.830 -26.475 20.942 1.00 35.31 326 ALA A O 1
ATOM 2486 N N . THR A 1 327 ? -5.282 -28.172 21.134 1.00 28.78 327 THR A N 1
ATOM 2487 C CA . THR A 1 327 ? -5.653 -27.980 22.543 1.00 28.78 327 THR A CA 1
ATOM 2488 C C . THR A 1 327 ? -6.210 -29.305 23.062 1.00 28.78 327 THR A C 1
ATOM 2490 O O . THR A 1 327 ? -7.401 -29.593 22.964 1.00 28.78 327 THR A O 1
ATOM 2493 N N . GLN A 1 328 ? -5.299 -30.143 23.555 1.00 32.41 328 GLN A N 1
ATOM 2494 C CA . GLN A 1 328 ? -5.536 -31.055 24.673 1.00 32.41 328 GLN A CA 1
ATOM 2495 C C . GLN A 1 328 ? -4.552 -30.675 25.771 1.00 32.41 328 GLN A C 1
ATOM 2497 O O . GLN A 1 328 ? -3.402 -30.335 25.406 1.00 32.41 328 GLN A O 1
#

Radius of gyration: 26.06 Å; chains: 1; bounding box: 48×52×91 Å

Sequence (328 aa):
MDKSGDEHLVALQRLEEALNALAHQATAAQEFLLRRRFSSQMKHALKGHLQFSETLSGEILTLKPHWPGLEPGLLQECIECAEHTTTILSRFNAVSEQKRAPGPFDIEGVIAQIPKPIDSLSSIRDRLVSLRVRSLFPNESSPVDASVNHTNVSGDDEVDLGKGNSMRALHLADEMESQAHTLLDGHRKSSPFTGTPILSEAVVFSSSLLAITISRLSPNRGSMSDALFAIALVTAALSLPSIVRDLVFRAKTSKAVKARARLLLAASSQIKASQGVITSAPMIEIIEFALRHRHDETEYKTFDLKTEELKALSAGTPPSGPTAIATQ

Secondary structure (DSSP, 8-state):
--HHHHHHHHHHHHHHHHHHHHHHHHHHHHHHHHHS---HHHHHHHHHHHHHHHHHHHHHHHTGGGGGGS-HHHHHHHHHHHHHHHHHHHHHHHHHHTTSPPPHHHHHHHHHHSHHHHHHHHHHHHHHHHHHHHHHS--TTS-----S------TTHHHHHHHHHHHHHHHHHHHHHHHHHHHHHHHHHS-TT--HHHHHHHHHHHHHHHHHHHHHH-S---HHHHHHHHHHHHHHHHHHHHHHHHHHHHHHHHHHHHHHHHHHHHHHHHHHHTTT----HHHHHHHHHHHHTTS----HHHHHHHHHHHHHHHTTPPP-SGGG----

pLDDT: mean 78.17, std 16.17, range [28.78, 95.62]